Protein AF-A0A831X2L6-F1 (afdb_monomer)

Secondary structure (DSSP, 8-state):
-EEEEEEETTTEEEEEETT-BHHHHHHHTT------TT--SSSSS---EEEEEE-GGGBPPPPHHHHHHHHHHHHHTTEEETTT-BB-SSEEEEEPPPHHHHHHHHHHHHHS-HHHHHHHHHHHHHHHHS-HHHHHHHHHHTT--TTTTHHHHHHTS-HHHHHHHHHHHHHHTTS-----------------------------------

Solvent-accessible surface area (backbone atoms only — not comparable to full-atom values): 12989 Å² total; per-residue (Å²): 116,62,21,39,38,38,33,38,87,78,71,47,66,52,75,36,64,55,66,39,29,45,45,56,50,30,52,75,69,71,44,90,74,61,62,63,92,87,58,87,58,77,43,84,80,64,55,35,52,30,34,42,77,39,44,66,86,22,36,50,79,87,49,71,49,43,50,75,63,53,37,71,71,40,43,74,67,32,42,43,38,23,56,71,37,21,39,68,40,60,50,36,33,35,33,55,71,52,69,67,56,56,51,48,50,52,45,54,64,66,65,50,46,72,65,57,52,52,47,55,48,50,52,50,58,53,52,68,73,42,57,73,70,55,47,54,50,55,49,58,73,68,64,58,82,55,85,73,68,46,68,67,60,63,69,73,54,61,70,72,58,54,53,61,50,51,57,54,51,57,63,67,64,74,80,72,85,80,82,88,79,90,82,86,89,84,84,87,83,88,80,87,86,84,83,84,88,79,89,80,90,86,88,89,84,88,88,84,91,133

Structure (mmCIF, N/CA/C/O backbone):
data_AF-A0A831X2L6-F1
#
_entry.id   AF-A0A831X2L6-F1
#
loop_
_atom_site.group_PDB
_atom_site.id
_atom_site.type_symbol
_atom_site.label_atom_id
_atom_site.label_alt_id
_atom_site.label_comp_id
_atom_site.label_asym_id
_atom_site.label_entity_id
_atom_site.label_seq_id
_atom_site.pdbx_PDB_ins_code
_atom_site.Cartn_x
_atom_site.Cartn_y
_atom_site.Cartn_z
_atom_site.occupancy
_atom_site.B_iso_or_equiv
_atom_site.auth_seq_id
_atom_site.auth_comp_id
_atom_site.auth_asym_id
_atom_site.auth_atom_id
_atom_site.pdbx_PDB_model_num
ATOM 1 N N . MET A 1 1 ? 5.366 -6.906 -21.491 1.00 79.19 1 MET A N 1
ATOM 2 C CA . MET A 1 1 ? 4.126 -6.117 -21.365 1.00 79.19 1 MET A CA 1
ATOM 3 C C . MET A 1 1 ? 4.289 -5.281 -20.125 1.00 79.19 1 MET A C 1
ATOM 5 O O . MET A 1 1 ? 4.718 -5.833 -19.116 1.00 79.19 1 MET A O 1
ATOM 9 N N . ASP A 1 2 ? 4.024 -3.991 -20.239 1.00 92.69 2 ASP A N 1
ATOM 10 C CA . ASP A 1 2 ? 4.177 -3.051 -19.135 1.00 92.69 2 ASP A CA 1
ATOM 11 C C . ASP A 1 2 ? 2.861 -2.925 -18.363 1.00 92.69 2 ASP A C 1
ATOM 13 O O . ASP A 1 2 ? 1.796 -3.283 -18.872 1.00 92.69 2 ASP A O 1
ATOM 17 N N . VAL A 1 3 ? 2.960 -2.458 -17.124 1.00 95.50 3 VAL A N 1
ATOM 18 C CA . VAL A 1 3 ? 1.844 -2.213 -16.212 1.00 95.50 3 VAL A CA 1
ATOM 19 C C . VAL A 1 3 ? 1.760 -0.714 -15.973 1.00 95.50 3 VAL A C 1
ATOM 21 O O . VAL A 1 3 ? 2.761 -0.097 -15.607 1.00 95.50 3 VAL A O 1
ATOM 24 N N . ASN A 1 4 ? 0.586 -0.125 -16.169 1.00 97.06 4 ASN A N 1
ATOM 25 C CA . ASN A 1 4 ? 0.347 1.275 -15.846 1.00 97.06 4 ASN A CA 1
ATOM 26 C C . ASN A 1 4 ? 0.088 1.411 -14.347 1.00 97.06 4 ASN A C 1
ATOM 28 O O . ASN A 1 4 ? -0.751 0.711 -13.786 1.00 97.06 4 ASN A O 1
ATOM 32 N N . ILE A 1 5 ? 0.805 2.315 -13.689 1.00 97.62 5 ILE A N 1
ATOM 33 C CA . ILE A 1 5 ? 0.597 2.602 -12.272 1.00 97.62 5 ILE A CA 1
ATOM 34 C C . ILE A 1 5 ? 0.337 4.087 -12.055 1.00 97.62 5 ILE A C 1
ATOM 36 O O . ILE A 1 5 ? 1.007 4.933 -12.652 1.00 97.62 5 ILE A O 1
ATOM 40 N N . LYS A 1 6 ? -0.617 4.396 -11.175 1.00 97.81 6 LYS A N 1
ATOM 41 C CA . LYS A 1 6 ? -0.933 5.751 -10.714 1.00 97.81 6 LYS A CA 1
ATOM 42 C C . LYS A 1 6 ? -0.725 5.864 -9.204 1.00 97.81 6 LYS A C 1
ATOM 44 O O . LYS A 1 6 ? -1.117 4.970 -8.458 1.00 97.81 6 LYS A O 1
ATOM 49 N N . TRP A 1 7 ? -0.127 6.970 -8.763 1.00 97.19 7 TRP A N 1
ATOM 50 C CA . TRP A 1 7 ? 0.254 7.209 -7.372 1.00 97.19 7 TRP A CA 1
ATOM 51 C C . TRP A 1 7 ? -0.450 8.419 -6.762 1.00 97.19 7 TRP A C 1
ATOM 53 O O . TRP A 1 7 ? -0.204 9.559 -7.158 1.00 97.19 7 TRP A O 1
ATOM 63 N N . GLU A 1 8 ? -1.228 8.189 -5.712 1.00 95.19 8 GLU A N 1
ATOM 64 C CA . GLU A 1 8 ? -1.892 9.228 -4.921 1.00 95.19 8 GLU A CA 1
ATOM 65 C C . GLU A 1 8 ? -1.136 9.485 -3.600 1.00 95.19 8 GLU A C 1
ATOM 67 O O . GLU A 1 8 ? -0.571 8.547 -3.028 1.00 95.19 8 GLU A O 1
ATOM 72 N N . PRO A 1 9 ? -1.088 10.729 -3.084 1.00 92.00 9 PRO A N 1
ATOM 73 C CA . PRO A 1 9 ? -1.660 11.966 -3.638 1.00 92.00 9 PRO A CA 1
ATOM 74 C C . PRO A 1 9 ? -0.747 12.665 -4.664 1.00 92.00 9 PRO A C 1
ATOM 76 O O . PRO A 1 9 ? -1.028 13.774 -5.107 1.00 92.00 9 PRO A O 1
ATOM 79 N N . SER A 1 10 ? 0.393 12.061 -5.014 1.00 91.12 10 SER A N 1
ATOM 80 C CA . SER A 1 10 ? 1.413 12.709 -5.852 1.00 91.12 10 SER A CA 1
ATOM 81 C C . SER A 1 10 ? 0.967 12.997 -7.294 1.00 91.12 10 SER A C 1
ATOM 83 O O . SER A 1 10 ? 1.629 13.764 -7.992 1.00 91.12 10 SER A O 1
ATOM 85 N N . GLY A 1 11 ? -0.092 12.332 -7.768 1.00 93.94 11 GLY A N 1
ATOM 86 C CA . GLY A 1 11 ? -0.576 12.370 -9.148 1.00 93.94 11 GLY A CA 1
ATOM 87 C C . GLY A 1 11 ? 0.366 11.728 -10.175 1.00 93.94 11 GLY A C 1
ATOM 88 O O . GLY A 1 11 ? 0.051 11.706 -11.365 1.00 93.94 11 GLY A O 1
ATOM 89 N N . LYS A 1 12 ? 1.527 11.209 -9.754 1.00 95.94 12 LYS A N 1
ATOM 90 C CA . LYS A 1 12 ? 2.520 10.629 -10.661 1.00 95.94 12 LYS A CA 1
ATOM 91 C C . LYS A 1 12 ? 2.000 9.324 -11.247 1.00 95.94 12 LYS A C 1
ATOM 93 O O . LYS A 1 12 ? 1.404 8.510 -10.547 1.00 95.94 12 LYS A O 1
ATOM 98 N N . SER A 1 13 ? 2.253 9.110 -12.530 1.00 96.62 13 SER A N 1
ATOM 99 C CA . SER A 1 13 ? 1.878 7.880 -13.221 1.00 96.62 13 SER A CA 1
ATOM 100 C C . SER A 1 13 ? 2.894 7.516 -14.294 1.00 96.62 13 SER A C 1
ATOM 102 O O . SER A 1 13 ? 3.677 8.359 -14.735 1.00 96.62 13 SER A O 1
ATOM 104 N N . GLY A 1 14 ? 2.907 6.246 -14.684 1.00 96.12 14 GLY A N 1
ATOM 105 C CA . GLY A 1 14 ? 3.769 5.759 -15.751 1.00 96.12 14 GLY A CA 1
ATOM 106 C C . GLY A 1 14 ? 3.663 4.255 -15.956 1.00 96.12 14 GLY A C 1
ATOM 107 O O . GLY A 1 14 ? 3.100 3.539 -15.128 1.00 96.12 14 GLY A O 1
ATOM 108 N N . ALA A 1 15 ? 4.221 3.790 -17.070 1.00 96.56 15 ALA A N 1
ATOM 109 C CA . ALA A 1 15 ? 4.345 2.374 -17.378 1.00 96.56 15 ALA A CA 1
ATOM 110 C C . ALA A 1 15 ? 5.616 1.806 -16.730 1.00 96.56 15 ALA A C 1
ATOM 112 O O . ALA A 1 15 ? 6.695 2.393 -16.834 1.00 96.56 15 ALA A O 1
ATOM 113 N N . VAL A 1 16 ? 5.494 0.659 -16.069 1.00 96.31 16 VAL A N 1
ATOM 114 C CA . VAL A 1 16 ? 6.607 -0.060 -15.437 1.00 96.31 16 VAL A CA 1
ATOM 115 C C . VAL A 1 16 ? 6.611 -1.523 -15.860 1.00 96.31 16 VAL A C 1
ATOM 117 O O . VAL A 1 16 ? 5.582 -2.083 -16.231 1.00 96.31 16 VAL A O 1
ATOM 120 N N . ALA A 1 17 ? 7.776 -2.166 -15.797 1.00 95.31 17 ALA A N 1
ATOM 121 C CA . ALA A 1 17 ? 7.896 -3.566 -16.179 1.00 95.31 17 ALA A CA 1
ATOM 122 C C . ALA A 1 17 ? 7.008 -4.472 -15.306 1.00 95.31 17 ALA A C 1
ATOM 124 O O . ALA A 1 17 ? 6.919 -4.302 -14.085 1.00 95.31 17 ALA A O 1
ATOM 125 N N . ARG A 1 18 ? 6.401 -5.485 -15.931 1.00 95.50 18 ARG A N 1
ATOM 126 C CA . ARG A 1 18 ? 5.698 -6.560 -15.220 1.00 95.50 18 ARG A CA 1
ATOM 127 C C . ARG A 1 18 ? 6.624 -7.277 -14.231 1.00 95.50 18 ARG A C 1
ATOM 129 O O . ARG A 1 18 ? 7.835 -7.344 -14.419 1.00 95.50 18 ARG A O 1
ATOM 136 N N . ASP A 1 19 ? 6.025 -7.781 -13.158 1.00 95.31 19 ASP A N 1
ATOM 137 C CA . ASP A 1 19 ? 6.647 -8.409 -11.990 1.00 95.31 19 ASP A CA 1
ATOM 138 C C . ASP A 1 19 ? 7.599 -7.501 -11.191 1.00 95.31 19 ASP A C 1
ATOM 140 O O . ASP A 1 19 ? 8.222 -7.950 -10.218 1.00 95.31 19 ASP A O 1
ATOM 144 N N . CYS A 1 20 ? 7.667 -6.207 -11.526 1.00 95.00 20 CYS A N 1
ATOM 145 C CA . CYS A 1 20 ? 8.324 -5.206 -10.697 1.00 95.00 20 CYS A CA 1
ATOM 146 C C . CYS A 1 20 ? 7.589 -5.053 -9.358 1.00 95.00 20 CYS A C 1
ATOM 148 O O . CYS A 1 20 ? 6.363 -5.147 -9.278 1.00 95.00 20 CYS A O 1
ATOM 150 N N . ARG A 1 21 ? 8.352 -4.819 -8.287 1.00 97.25 21 ARG A N 1
ATOM 151 C CA . ARG A 1 21 ? 7.803 -4.516 -6.960 1.00 97.25 21 ARG A CA 1
ATOM 152 C C . ARG A 1 21 ? 7.248 -3.097 -6.940 1.00 97.25 21 ARG A C 1
ATOM 154 O O . ARG A 1 21 ? 7.870 -2.202 -7.513 1.00 97.25 21 ARG A O 1
ATOM 161 N N . LEU A 1 22 ? 6.167 -2.867 -6.197 1.00 97.19 22 LEU A N 1
ATOM 162 C CA . LEU A 1 22 ? 5.603 -1.524 -6.009 1.00 97.19 22 LEU A CA 1
ATOM 163 C C . LEU A 1 22 ? 6.655 -0.514 -5.523 1.00 97.19 22 LEU A C 1
ATOM 165 O O . LEU A 1 22 ? 6.697 0.608 -6.015 1.00 97.19 22 LEU A O 1
ATOM 169 N N . LEU A 1 23 ? 7.562 -0.922 -4.630 1.00 96.88 23 LEU A N 1
ATOM 170 C CA . LEU A 1 23 ? 8.651 -0.067 -4.143 1.00 96.88 23 LEU A CA 1
ATOM 171 C C . LEU A 1 23 ? 9.622 0.360 -5.261 1.00 96.88 23 LEU A C 1
ATOM 173 O O . LEU A 1 23 ? 10.077 1.505 -5.297 1.00 96.88 23 LEU A O 1
ATOM 177 N N . GLY A 1 24 ? 9.929 -0.555 -6.184 1.00 96.31 24 GLY A N 1
ATOM 178 C CA . GLY A 1 24 ? 10.773 -0.269 -7.345 1.00 96.31 24 GLY A CA 1
ATOM 179 C C . GLY A 1 24 ? 10.063 0.638 -8.349 1.00 96.31 24 GLY A C 1
ATOM 180 O O . GLY A 1 24 ? 10.654 1.605 -8.826 1.00 96.31 24 GLY A O 1
ATOM 181 N N . ALA A 1 25 ? 8.777 0.381 -8.601 1.00 96.81 25 ALA A N 1
ATOM 182 C CA . ALA A 1 25 ? 7.934 1.222 -9.446 1.00 96.81 25 ALA A CA 1
ATOM 183 C C . ALA A 1 25 ? 7.839 2.660 -8.905 1.00 96.81 25 ALA A C 1
ATOM 185 O O . ALA A 1 25 ? 8.061 3.610 -9.656 1.00 96.81 25 ALA A O 1
ATOM 186 N N . ALA A 1 26 ? 7.611 2.823 -7.598 1.00 96.38 26 ALA A N 1
ATOM 187 C CA . ALA A 1 26 ? 7.595 4.124 -6.931 1.00 96.38 26 ALA A CA 1
ATOM 188 C C . ALA A 1 26 ? 8.917 4.870 -7.138 1.00 96.38 26 ALA A C 1
ATOM 190 O O . ALA A 1 26 ? 8.929 5.996 -7.634 1.00 96.38 26 ALA A O 1
ATOM 191 N N . SER A 1 27 ? 10.036 4.197 -6.853 1.00 95.06 27 SER A N 1
ATOM 192 C CA . SER A 1 27 ? 11.379 4.770 -6.990 1.00 95.06 27 SER A CA 1
ATOM 193 C C . SER A 1 27 ? 11.667 5.219 -8.427 1.00 95.06 27 SER A C 1
ATOM 195 O O . SER A 1 27 ? 12.192 6.310 -8.635 1.00 95.06 27 SER A O 1
ATOM 197 N N . SER A 1 28 ? 11.269 4.423 -9.427 1.00 96.06 28 SER A N 1
ATOM 198 C CA . SER A 1 28 ? 11.466 4.753 -10.848 1.00 96.06 28 SER A CA 1
ATOM 199 C C . SER A 1 28 ? 10.678 5.982 -11.315 1.00 96.06 28 SER A C 1
ATOM 201 O O . SER A 1 28 ? 11.118 6.687 -12.219 1.00 96.06 28 SER A O 1
ATOM 203 N N . LEU A 1 29 ? 9.544 6.270 -10.669 1.00 95.94 29 LEU A N 1
ATOM 204 C CA . LEU A 1 29 ? 8.684 7.423 -10.953 1.00 95.94 29 LEU A CA 1
ATOM 205 C C . LEU A 1 29 ? 8.931 8.588 -9.974 1.00 95.94 29 LEU A C 1
ATOM 207 O O . LEU A 1 29 ? 8.229 9.601 -10.005 1.00 95.94 29 LEU A O 1
ATOM 211 N N . GLY A 1 30 ? 9.928 8.467 -9.092 1.00 95.19 30 GLY A N 1
ATOM 212 C CA . GLY A 1 30 ? 10.263 9.473 -8.084 1.00 95.19 30 GLY A CA 1
ATOM 213 C C . GLY A 1 30 ? 9.178 9.666 -7.020 1.00 95.19 30 GLY A C 1
ATOM 214 O O . GLY A 1 30 ? 8.999 10.782 -6.530 1.00 95.19 30 GLY A O 1
ATOM 215 N N . VAL A 1 31 ? 8.402 8.630 -6.715 1.00 95.75 31 VAL A N 1
ATOM 216 C CA . VAL A 1 31 ? 7.462 8.594 -5.588 1.00 95.75 31 VAL A CA 1
ATOM 217 C C . VAL A 1 31 ? 8.201 8.049 -4.373 1.00 95.75 31 VAL A C 1
ATOM 219 O O . VAL A 1 31 ? 8.799 6.975 -4.430 1.00 95.75 31 VAL A O 1
ATOM 222 N N . GLU A 1 32 ? 8.173 8.796 -3.275 1.00 92.94 32 GLU A N 1
ATOM 223 C CA . GLU A 1 32 ? 8.857 8.414 -2.045 1.00 92.94 32 GLU A CA 1
ATOM 224 C C . GLU A 1 32 ? 7.933 7.568 -1.164 1.00 92.94 32 GLU A C 1
ATOM 226 O O . GLU A 1 32 ? 6.819 7.974 -0.840 1.00 92.94 32 GLU A O 1
ATOM 231 N N . ILE A 1 33 ? 8.402 6.381 -0.783 1.00 93.25 33 ILE A N 1
ATOM 232 C CA . ILE A 1 33 ? 7.747 5.502 0.188 1.00 93.25 33 ILE A CA 1
ATOM 233 C C . ILE A 1 33 ? 8.692 5.379 1.373 1.00 93.25 33 ILE A C 1
ATOM 235 O O . ILE A 1 33 ? 9.885 5.137 1.193 1.00 93.25 33 ILE A O 1
ATOM 239 N N . HIS A 1 34 ? 8.168 5.521 2.586 1.00 91.00 34 HIS A N 1
ATOM 240 C CA . HIS A 1 34 ? 8.985 5.423 3.785 1.00 91.00 34 HIS A CA 1
ATOM 241 C C . HIS A 1 34 ? 9.455 3.983 4.037 1.00 91.00 34 HIS A C 1
ATOM 243 O O . HIS A 1 34 ? 8.668 3.041 4.010 1.00 91.00 34 HIS A O 1
ATOM 249 N N . TYR A 1 35 ? 10.745 3.799 4.312 1.00 91.31 35 TYR A N 1
ATOM 250 C CA . TYR A 1 35 ? 11.305 2.542 4.806 1.00 91.31 35 TYR A CA 1
ATOM 251 C C . TYR A 1 35 ? 12.610 2.803 5.567 1.00 91.31 35 TYR A C 1
ATOM 253 O O . TYR A 1 35 ? 13.212 3.873 5.473 1.00 91.31 35 TYR A O 1
ATOM 261 N N . LYS A 1 36 ? 13.072 1.813 6.338 1.00 90.75 36 LYS A N 1
ATOM 262 C CA . LYS A 1 36 ? 14.335 1.911 7.084 1.00 90.75 36 LYS A CA 1
ATOM 263 C C . LYS A 1 36 ? 15.529 1.888 6.121 1.00 90.75 36 LYS A C 1
ATOM 265 O O . LYS A 1 36 ? 15.600 0.997 5.282 1.00 90.75 36 LYS A O 1
ATOM 270 N N . ARG A 1 37 ? 16.497 2.801 6.297 1.00 88.25 37 ARG A N 1
ATOM 271 C CA . ARG A 1 37 ? 17.690 2.959 5.432 1.00 88.25 37 ARG A CA 1
ATOM 272 C C . ARG A 1 37 ? 18.391 1.637 5.086 1.00 88.25 37 ARG A C 1
ATOM 274 O O . ARG A 1 37 ? 18.678 1.406 3.919 1.00 88.25 37 ARG A O 1
ATOM 281 N N . ASP A 1 38 ? 18.588 0.765 6.071 1.00 92.06 38 ASP A N 1
ATOM 282 C CA . ASP A 1 38 ? 19.284 -0.522 5.910 1.00 92.06 38 ASP A CA 1
ATOM 283 C C . ASP A 1 38 ? 18.315 -1.713 5.793 1.00 92.06 38 ASP A C 1
ATOM 285 O O . ASP A 1 38 ? 18.615 -2.826 6.223 1.00 92.06 38 ASP A O 1
ATOM 289 N N . CYS A 1 39 ? 17.100 -1.490 5.280 1.00 93.88 39 CYS A N 1
ATOM 290 C CA . CYS A 1 39 ? 16.139 -2.568 5.078 1.00 93.88 39 CYS A CA 1
ATOM 291 C C . CYS A 1 39 ? 16.515 -3.415 3.848 1.00 93.88 39 CYS A C 1
ATOM 293 O O . CYS A 1 39 ? 16.609 -2.869 2.748 1.00 93.88 39 CYS A O 1
ATOM 295 N N . PRO A 1 40 ? 16.603 -4.753 3.975 1.00 93.88 40 PRO A N 1
ATOM 296 C CA . PRO A 1 40 ? 16.883 -5.649 2.848 1.00 93.88 40 PRO A CA 1
ATOM 297 C C . PRO A 1 40 ? 15.701 -5.829 1.875 1.00 93.88 40 PRO A C 1
ATOM 299 O O . PRO A 1 40 ? 15.795 -6.607 0.929 1.00 93.88 40 PRO A O 1
ATOM 302 N N . GLN A 1 41 ? 14.573 -5.134 2.086 1.00 94.50 41 GLN A N 1
ATOM 303 C CA . GLN A 1 41 ? 13.372 -5.206 1.237 1.00 94.50 41 GLN A CA 1
ATOM 304 C C . GLN A 1 41 ? 12.795 -6.630 1.099 1.00 94.50 41 GLN A C 1
ATOM 306 O O . GLN A 1 41 ? 12.244 -7.004 0.060 1.00 94.50 41 GLN A O 1
ATOM 311 N N . ASN A 1 42 ? 12.921 -7.432 2.154 1.00 95.31 42 ASN A N 1
ATOM 312 C CA . ASN A 1 42 ? 12.396 -8.797 2.255 1.00 95.31 42 ASN A CA 1
ATOM 313 C C . ASN A 1 42 ? 11.142 -8.890 3.149 1.00 95.31 42 ASN A C 1
ATOM 315 O O . ASN A 1 42 ? 10.709 -9.987 3.473 1.00 95.31 42 ASN A O 1
ATOM 319 N N . GLY A 1 43 ? 10.570 -7.747 3.540 1.00 93.81 43 GLY A N 1
ATOM 320 C CA . GLY A 1 43 ? 9.401 -7.691 4.413 1.00 93.81 43 GLY A CA 1
ATOM 321 C C . GLY A 1 43 ? 9.724 -7.634 5.907 1.00 93.81 43 GLY A C 1
ATOM 322 O O . GLY A 1 43 ? 8.795 -7.580 6.691 1.00 93.81 43 GLY A O 1
ATOM 323 N N . GLU A 1 44 ? 10.990 -7.574 6.335 1.00 93.19 44 GLU A N 1
ATOM 324 C CA . GLU A 1 44 ? 11.335 -7.578 7.769 1.00 93.19 44 GLU A CA 1
ATOM 325 C C . GLU A 1 44 ? 10.916 -6.322 8.543 1.00 93.19 44 GLU A C 1
ATOM 327 O O . GLU A 1 44 ? 10.526 -6.433 9.699 1.00 93.19 44 GLU A O 1
ATOM 332 N N . CYS A 1 45 ? 10.991 -5.124 7.946 1.00 92.25 45 CYS A N 1
ATOM 333 C CA . CYS A 1 45 ? 10.765 -3.885 8.706 1.00 92.25 45 CYS A CA 1
ATOM 334 C C . CYS A 1 45 ? 9.298 -3.441 8.805 1.00 92.25 45 CYS A C 1
ATOM 336 O O . CYS A 1 45 ? 8.992 -2.622 9.662 1.00 92.25 45 CYS A O 1
ATOM 338 N N . GLY A 1 46 ? 8.418 -3.897 7.905 1.00 91.44 46 GLY A N 1
ATOM 339 C CA . GLY A 1 46 ? 6.995 -3.522 7.900 1.00 91.44 46 GLY A CA 1
ATOM 340 C C . GLY A 1 46 ? 6.668 -2.045 7.611 1.00 91.44 46 GLY A C 1
ATOM 341 O O . GLY A 1 46 ? 5.501 -1.673 7.663 1.00 91.44 46 GLY A O 1
ATOM 342 N N . LEU A 1 47 ? 7.656 -1.195 7.297 1.00 92.62 47 LEU A N 1
ATOM 343 C CA . LEU A 1 47 ? 7.461 0.263 7.183 1.00 92.62 47 LEU A CA 1
ATOM 344 C C . LEU A 1 47 ? 6.982 0.743 5.808 1.00 92.62 47 LEU A C 1
ATOM 346 O O . LEU A 1 47 ? 6.359 1.796 5.717 1.00 92.62 47 LEU A O 1
ATOM 350 N N . CYS A 1 48 ? 7.254 -0.010 4.739 1.00 94.88 48 CYS A N 1
ATOM 351 C CA . CYS A 1 48 ? 6.937 0.391 3.362 1.00 94.88 48 CYS A CA 1
ATOM 352 C C . CYS A 1 48 ? 5.466 0.146 2.994 1.00 94.88 48 CYS A C 1
ATOM 354 O O . CYS A 1 48 ? 5.167 -0.487 1.980 1.00 94.88 48 CYS A O 1
ATOM 356 N N . GLN A 1 49 ? 4.554 0.576 3.857 1.00 95.00 49 GLN A N 1
ATOM 357 C CA . GLN A 1 49 ? 3.125 0.338 3.711 1.00 95.00 49 GLN A CA 1
ATOM 358 C C . GLN A 1 49 ? 2.532 1.244 2.633 1.00 95.00 49 GLN A C 1
ATOM 360 O O . GLN A 1 49 ? 2.841 2.432 2.559 1.00 95.00 49 GLN A O 1
ATOM 365 N N . VAL A 1 50 ? 1.669 0.674 1.801 1.00 96.00 50 VAL A N 1
ATOM 366 C CA . VAL A 1 50 ? 0.901 1.383 0.775 1.00 96.00 50 VAL A CA 1
ATOM 367 C C . VAL A 1 50 ? -0.523 0.850 0.745 1.00 96.00 50 VAL A C 1
ATOM 369 O O . VAL A 1 50 ? -0.747 -0.310 1.081 1.00 96.00 50 VAL A O 1
ATOM 372 N N . MET A 1 51 ? -1.473 1.679 0.326 1.00 96.25 51 MET A N 1
ATOM 373 C CA . MET A 1 51 ? -2.869 1.285 0.159 1.00 96.25 51 MET A CA 1
ATOM 374 C C . MET A 1 51 ? -3.178 1.144 -1.325 1.00 96.25 51 MET A C 1
ATOM 376 O O . MET A 1 51 ? -2.990 2.082 -2.096 1.00 96.25 51 MET A O 1
ATOM 380 N N . VAL A 1 52 ? -3.650 -0.022 -1.738 1.00 96.69 52 VAL A N 1
ATOM 381 C CA . VAL A 1 52 ? -4.098 -0.250 -3.110 1.00 96.69 52 VAL A CA 1
ATOM 382 C C . VAL A 1 52 ? -5.541 0.218 -3.214 1.00 96.69 52 VAL A C 1
ATOM 384 O O . VAL A 1 52 ? -6.407 -0.306 -2.522 1.00 96.69 52 VAL A O 1
ATOM 387 N N . LEU A 1 53 ? -5.787 1.220 -4.056 1.00 95.75 53 LEU A N 1
ATOM 388 C CA . LEU A 1 53 ? -7.126 1.765 -4.273 1.00 95.75 53 LEU A CA 1
ATOM 389 C C . LEU A 1 53 ? -7.873 0.969 -5.348 1.00 95.75 53 LEU A C 1
ATOM 391 O O . LEU A 1 53 ? -9.053 0.679 -5.193 1.00 95.75 53 LEU A O 1
ATOM 395 N N . GLU A 1 54 ? -7.177 0.597 -6.426 1.00 96.00 54 GLU A N 1
ATOM 396 C CA . GLU A 1 54 ? -7.744 -0.116 -7.577 1.00 96.00 54 GLU A CA 1
ATOM 397 C C . GLU A 1 54 ? -6.704 -1.073 -8.180 1.00 96.00 54 GLU A C 1
ATOM 399 O O . GLU A 1 54 ? -5.499 -0.821 -8.093 1.00 96.00 54 GLU A O 1
ATOM 404 N N . GLY A 1 55 ? -7.161 -2.161 -8.810 1.00 94.50 55 GLY A N 1
ATOM 405 C CA . GLY A 1 55 ? -6.288 -3.135 -9.485 1.00 94.50 55 GLY A CA 1
ATOM 406 C C . GLY A 1 55 ? -5.521 -4.070 -8.541 1.00 94.50 55 GLY A C 1
ATOM 407 O O . GLY A 1 55 ? -4.438 -4.548 -8.878 1.00 94.50 55 GLY A O 1
ATOM 408 N N . GLY A 1 56 ? -6.044 -4.327 -7.337 1.00 91.81 56 GLY A N 1
ATOM 409 C CA . GLY A 1 56 ? -5.398 -5.202 -6.347 1.00 91.81 56 GLY A CA 1
ATOM 410 C C . GLY A 1 56 ? -5.302 -6.674 -6.762 1.00 91.81 56 GLY A C 1
ATOM 411 O O . GLY A 1 56 ? -4.357 -7.358 -6.375 1.00 91.81 56 GLY A O 1
ATOM 412 N N . ASP A 1 57 ? -6.223 -7.141 -7.601 1.00 93.50 57 ASP A N 1
ATOM 413 C CA . ASP A 1 57 ? -6.191 -8.434 -8.296 1.00 93.50 57 ASP A CA 1
ATOM 414 C C . ASP A 1 57 ? -5.036 -8.531 -9.306 1.00 93.50 57 ASP A C 1
ATOM 416 O O . ASP A 1 57 ? -4.536 -9.616 -9.600 1.00 93.50 57 ASP A O 1
ATOM 420 N N . GLY A 1 58 ? -4.554 -7.381 -9.778 1.00 93.44 58 GLY A N 1
ATOM 421 C CA . GLY A 1 58 ? -3.358 -7.237 -10.595 1.00 93.44 58 GLY A CA 1
ATOM 422 C C . GLY A 1 58 ? -2.047 -7.297 -9.809 1.00 93.44 58 GLY A C 1
ATOM 423 O O . GLY A 1 58 ? -1.003 -6.971 -10.376 1.00 93.44 58 GLY A O 1
ATOM 424 N N . LEU A 1 59 ? -2.057 -7.680 -8.530 1.00 96.50 59 LEU A N 1
ATOM 425 C CA . LEU A 1 59 ? -0.854 -7.831 -7.715 1.00 96.50 59 LEU A CA 1
ATOM 426 C C . LEU A 1 59 ? -0.566 -9.292 -7.375 1.00 96.50 59 LEU A C 1
ATOM 428 O O . LEU A 1 59 ? -1.449 -10.144 -7.353 1.00 96.50 59 LEU A O 1
ATOM 432 N N . SER A 1 60 ? 0.689 -9.571 -7.030 1.00 96.88 60 SER A N 1
ATOM 433 C CA . SER A 1 60 ? 1.060 -10.875 -6.489 1.00 96.88 60 SER A CA 1
ATOM 434 C C . SER A 1 60 ? 0.270 -11.209 -5.215 1.00 96.88 60 SER A C 1
ATOM 436 O O . SER A 1 60 ? -0.062 -10.294 -4.440 1.00 96.88 60 SER A O 1
ATOM 438 N N . PRO A 1 61 ? 0.066 -12.512 -4.934 1.00 96.81 61 PRO A N 1
ATOM 439 C CA . PRO A 1 61 ? -0.557 -12.968 -3.698 1.00 96.81 61 PRO A CA 1
ATOM 440 C C . PRO A 1 61 ? 0.094 -12.358 -2.455 1.00 96.81 61 PRO A C 1
ATOM 442 O O . PRO A 1 61 ? 1.289 -12.047 -2.451 1.00 96.81 61 PRO A O 1
ATOM 445 N N . ILE A 1 62 ? -0.704 -12.205 -1.399 1.00 96.81 62 ILE A N 1
ATOM 446 C CA . ILE A 1 62 ? -0.244 -11.683 -0.111 1.00 96.81 62 ILE A CA 1
ATOM 447 C C . ILE A 1 62 ? 0.809 -12.632 0.473 1.00 96.81 62 ILE A C 1
ATOM 449 O O . ILE A 1 62 ? 0.572 -13.841 0.599 1.00 96.81 62 ILE A O 1
ATOM 453 N N . THR A 1 63 ? 1.968 -12.093 0.845 1.00 96.50 63 THR A N 1
ATOM 454 C CA . THR A 1 63 ? 3.061 -12.883 1.424 1.00 96.50 63 THR A CA 1
ATOM 455 C C . THR A 1 63 ? 2.887 -13.094 2.927 1.00 96.50 63 THR A C 1
ATOM 457 O O . THR A 1 63 ? 2.080 -12.444 3.589 1.00 96.50 63 THR A O 1
ATOM 460 N N . GLU A 1 64 ? 3.660 -14.021 3.492 1.00 95.88 64 GLU A N 1
ATOM 461 C CA . GLU A 1 64 ? 3.628 -14.280 4.934 1.00 95.88 64 GLU A CA 1
ATOM 462 C C . GLU A 1 64 ? 4.104 -13.073 5.750 1.00 95.88 64 GLU A C 1
ATOM 464 O O . GLU A 1 64 ? 3.486 -12.716 6.746 1.00 95.88 64 GLU A O 1
ATOM 469 N N . SER A 1 65 ? 5.139 -12.375 5.281 1.00 94.81 65 SER A N 1
ATOM 470 C CA . SER A 1 65 ? 5.617 -11.145 5.920 1.00 94.81 65 SER A CA 1
ATOM 471 C C . SER A 1 65 ? 4.571 -10.029 5.898 1.00 94.81 65 SER A C 1
ATOM 473 O O . SER A 1 65 ? 4.506 -9.230 6.826 1.00 94.81 65 SER A O 1
ATOM 475 N N . GLU A 1 66 ? 3.736 -9.967 4.855 1.00 96.38 66 GLU A N 1
ATOM 476 C CA . GLU A 1 66 ? 2.618 -9.020 4.808 1.00 96.38 66 GLU A CA 1
ATOM 477 C C . GLU A 1 66 ? 1.560 -9.352 5.864 1.00 96.38 66 GLU A C 1
ATOM 479 O O . GLU A 1 66 ? 1.142 -8.455 6.592 1.00 96.38 66 GLU A O 1
ATOM 484 N N . ARG A 1 67 ? 1.188 -10.631 6.013 1.00 95.38 67 ARG A N 1
ATOM 485 C CA . ARG A 1 67 ? 0.268 -11.079 7.076 1.00 95.38 67 ARG A CA 1
ATOM 486 C C . ARG A 1 67 ? 0.794 -10.773 8.472 1.00 95.38 67 ARG A C 1
ATOM 488 O O . ARG A 1 67 ? 0.035 -10.291 9.307 1.00 95.38 67 ARG A O 1
ATOM 495 N N . GLN A 1 68 ? 2.083 -11.007 8.706 1.00 93.38 68 GLN A N 1
ATOM 496 C CA . GLN A 1 68 ? 2.713 -10.777 10.007 1.00 93.38 68 GLN A CA 1
ATOM 497 C C . GLN A 1 68 ? 2.706 -9.303 10.429 1.00 93.38 68 GLN A C 1
ATOM 499 O O . GLN A 1 68 ? 2.541 -9.023 11.613 1.00 93.38 68 GLN A O 1
ATOM 504 N N . HIS A 1 69 ? 2.863 -8.370 9.483 1.00 92.62 69 HIS A N 1
ATOM 505 C CA . HIS A 1 69 ? 2.9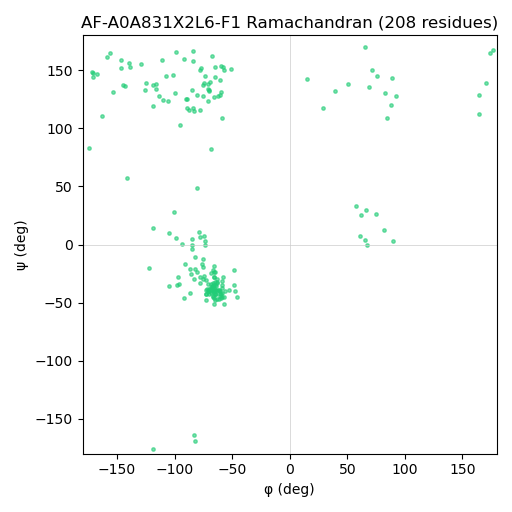72 -6.939 9.800 1.00 92.62 69 HIS A CA 1
ATOM 506 C C . HIS A 1 69 ? 1.667 -6.159 9.698 1.00 92.62 69 HIS A C 1
ATOM 508 O O . HIS A 1 69 ? 1.492 -5.205 10.449 1.00 92.62 69 HIS A O 1
ATOM 514 N N . LEU A 1 70 ? 0.781 -6.515 8.765 1.00 89.69 70 LEU A N 1
ATOM 515 C CA . LEU A 1 70 ? -0.440 -5.747 8.494 1.00 89.69 70 LEU A CA 1
ATOM 516 C C . LEU A 1 70 ? -1.669 -6.334 9.210 1.00 89.69 70 LEU A C 1
ATOM 518 O O . LEU A 1 70 ? -2.602 -5.616 9.566 1.00 89.69 70 LEU A O 1
ATOM 522 N N . GLY A 1 71 ? -1.678 -7.645 9.464 1.00 89.69 71 GLY A N 1
ATOM 523 C CA . GLY A 1 71 ? -2.856 -8.343 9.975 1.00 89.69 71 GLY A CA 1
ATOM 524 C C . GLY A 1 71 ? -4.034 -8.348 8.989 1.00 89.69 71 GLY A C 1
ATOM 525 O O . GLY A 1 71 ? -4.043 -7.666 7.963 1.00 89.69 71 GLY A O 1
ATOM 526 N N . GLU A 1 72 ? -5.063 -9.136 9.299 1.00 88.88 72 GLU A N 1
ATOM 527 C CA . GLU A 1 72 ? -6.170 -9.400 8.364 1.00 88.88 72 GLU A CA 1
ATOM 528 C C . GLU A 1 72 ? -7.004 -8.151 8.036 1.00 88.88 72 GLU A C 1
ATOM 530 O O . GLU A 1 72 ? -7.374 -7.939 6.884 1.00 88.88 72 GLU A O 1
ATOM 535 N N . ALA A 1 73 ? -7.263 -7.282 9.019 1.00 84.00 73 ALA A N 1
ATOM 536 C CA . ALA A 1 73 ? -8.091 -6.092 8.817 1.00 84.00 73 ALA A CA 1
ATOM 537 C C . ALA A 1 73 ? -7.454 -5.087 7.841 1.00 84.00 73 ALA A C 1
ATOM 539 O O . ALA A 1 73 ? -8.135 -4.553 6.968 1.00 84.00 73 ALA A O 1
ATOM 540 N N . GLN A 1 74 ? -6.143 -4.848 7.951 1.00 88.81 74 GLN A N 1
ATOM 541 C CA . GLN A 1 74 ? -5.455 -3.929 7.043 1.00 88.81 74 GLN A CA 1
ATOM 542 C C . GLN A 1 74 ? -5.306 -4.533 5.644 1.00 88.81 74 GLN A C 1
ATOM 544 O O . GLN A 1 74 ? -5.490 -3.825 4.655 1.00 88.81 74 GLN A O 1
ATOM 549 N N . LEU A 1 75 ? -5.020 -5.836 5.547 1.00 92.62 75 LEU A N 1
ATOM 550 C CA . LEU A 1 75 ? -4.977 -6.539 4.263 1.00 92.62 75 LEU A CA 1
ATOM 551 C C . LEU A 1 75 ? -6.331 -6.481 3.543 1.00 92.62 75 LEU A C 1
ATOM 553 O O . LEU A 1 75 ? -6.372 -6.201 2.346 1.00 92.62 75 LEU A O 1
ATOM 557 N N . ALA A 1 76 ? -7.433 -6.680 4.273 1.00 90.88 76 ALA A N 1
ATOM 558 C CA . ALA A 1 76 ? -8.789 -6.545 3.744 1.00 90.88 76 ALA A CA 1
ATOM 559 C C . ALA A 1 76 ? -9.100 -5.110 3.286 1.00 90.88 76 ALA A C 1
ATOM 561 O O . ALA A 1 76 ? -9.805 -4.920 2.299 1.00 90.88 76 ALA A O 1
ATOM 562 N N . ALA A 1 77 ? -8.519 -4.106 3.947 1.00 88.62 77 ALA A N 1
ATOM 563 C CA . ALA A 1 77 ? -8.590 -2.702 3.541 1.00 88.62 77 ALA A CA 1
ATOM 564 C C . ALA A 1 77 ? -7.648 -2.340 2.368 1.00 88.62 77 ALA A C 1
ATOM 566 O O . ALA A 1 77 ? -7.505 -1.165 2.034 1.00 88.62 77 ALA A O 1
ATOM 567 N N . GLY A 1 78 ? -6.977 -3.319 1.751 1.00 93.12 78 GLY A N 1
ATOM 568 C CA . GLY A 1 78 ? -6.094 -3.101 0.602 1.00 93.12 78 GLY A CA 1
ATOM 569 C C . GLY A 1 78 ? -4.683 -2.627 0.960 1.00 93.12 78 GLY A C 1
ATOM 570 O O . GLY A 1 78 ? -3.935 -2.216 0.070 1.00 93.12 78 GLY A O 1
ATOM 571 N N . MET A 1 79 ? -4.281 -2.685 2.233 1.00 95.50 79 MET A N 1
ATOM 572 C CA . MET A 1 79 ? -2.908 -2.373 2.633 1.00 95.50 79 MET A CA 1
ATOM 573 C C . MET A 1 79 ? -1.945 -3.466 2.175 1.00 95.50 79 MET A C 1
ATOM 575 O O . MET A 1 79 ? -2.227 -4.657 2.292 1.00 95.50 79 MET A O 1
ATOM 579 N N . ARG A 1 80 ? -0.776 -3.063 1.678 1.00 97.06 80 ARG A N 1
ATOM 580 C CA . ARG A 1 80 ? 0.288 -3.948 1.189 1.00 97.06 80 ARG A CA 1
ATOM 581 C C . ARG A 1 80 ? 1.658 -3.435 1.610 1.00 97.06 80 ARG A C 1
ATOM 583 O O . ARG A 1 80 ? 1.851 -2.235 1.810 1.00 97.06 80 ARG A O 1
ATOM 590 N N . LEU A 1 81 ? 2.644 -4.329 1.678 1.00 97.06 81 LEU A N 1
ATOM 591 C CA . LEU A 1 81 ? 4.044 -3.919 1.781 1.00 97.06 81 LEU A CA 1
ATOM 592 C C . LEU A 1 81 ? 4.598 -3.723 0.371 1.00 97.06 81 LEU A C 1
ATOM 594 O O . LEU A 1 81 ? 4.754 -4.681 -0.388 1.00 97.06 81 LEU A O 1
ATOM 598 N N . ALA A 1 82 ? 4.975 -2.493 0.026 1.00 97.44 82 ALA A N 1
ATOM 599 C CA . ALA A 1 82 ? 5.450 -2.146 -1.311 1.00 97.44 82 ALA A CA 1
ATOM 600 C C . ALA A 1 82 ? 6.675 -2.968 -1.763 1.00 97.44 82 ALA A C 1
ATOM 602 O O . ALA A 1 82 ? 6.876 -3.183 -2.958 1.00 97.44 82 ALA A O 1
ATOM 603 N N . CYS A 1 83 ? 7.505 -3.447 -0.827 1.00 97.25 83 CYS A N 1
ATOM 604 C CA . CYS A 1 83 ? 8.646 -4.310 -1.145 1.00 97.25 83 CYS A CA 1
ATOM 605 C C . CYS A 1 83 ? 8.270 -5.768 -1.468 1.00 97.25 83 CYS A C 1
ATOM 607 O O . CYS A 1 83 ? 9.098 -6.483 -2.030 1.00 97.25 83 CYS A O 1
ATOM 609 N N . GLN A 1 84 ? 7.062 -6.218 -1.115 1.00 97.75 84 GLN A N 1
ATOM 610 C CA . GLN A 1 84 ? 6.589 -7.593 -1.320 1.00 97.75 84 GLN A CA 1
ATOM 611 C C . GLN A 1 84 ? 5.588 -7.699 -2.474 1.00 97.75 84 GLN A C 1
ATOM 613 O O . GLN A 1 84 ? 5.634 -8.669 -3.230 1.00 97.75 84 GLN A O 1
ATOM 618 N N . ALA A 1 85 ? 4.738 -6.689 -2.655 1.00 97.38 85 ALA A N 1
ATOM 619 C CA . ALA A 1 85 ? 3.743 -6.654 -3.719 1.00 97.38 85 ALA A CA 1
ATOM 620 C C . ALA A 1 85 ? 4.384 -6.443 -5.101 1.00 97.38 85 ALA A C 1
ATOM 622 O O . ALA A 1 85 ? 5.085 -5.451 -5.331 1.00 97.38 85 ALA A O 1
ATOM 623 N N . ARG A 1 86 ? 4.126 -7.367 -6.033 1.00 97.38 86 ARG A N 1
ATOM 624 C CA . ARG A 1 86 ? 4.572 -7.296 -7.434 1.00 97.38 86 ARG A CA 1
ATOM 625 C C . ARG A 1 86 ? 3.417 -6.995 -8.375 1.00 97.38 86 ARG A C 1
ATOM 627 O O . ARG A 1 86 ? 2.323 -7.503 -8.170 1.00 97.38 86 ARG A O 1
ATOM 634 N N . LEU A 1 87 ? 3.692 -6.230 -9.425 1.00 96.69 87 LEU A N 1
ATOM 635 C CA . LEU A 1 87 ? 2.733 -5.833 -10.456 1.00 96.69 87 LEU A CA 1
ATOM 636 C C . LEU A 1 87 ? 2.569 -6.927 -11.519 1.00 96.69 87 LEU A C 1
ATOM 638 O O . LEU A 1 87 ? 3.507 -7.226 -12.251 1.00 96.69 87 LEU A O 1
ATOM 642 N N . GLN A 1 88 ? 1.381 -7.516 -11.625 1.00 95.38 88 GLN A N 1
ATOM 643 C CA . GLN A 1 88 ? 1.064 -8.623 -12.541 1.00 95.38 88 GLN A CA 1
ATOM 644 C C . GLN A 1 88 ? -0.097 -8.316 -13.502 1.00 95.38 88 GLN A C 1
ATOM 646 O O . GLN A 1 88 ? -0.211 -8.975 -14.539 1.00 95.38 88 GLN A O 1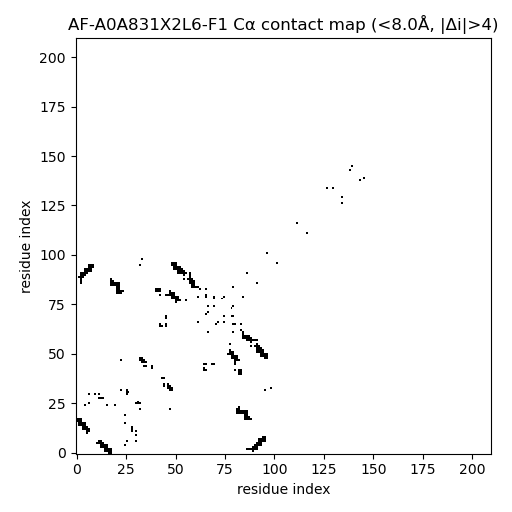
ATOM 651 N N . GLY A 1 89 ? -0.939 -7.336 -13.169 1.00 91.19 89 GLY A N 1
ATOM 652 C CA . GLY A 1 89 ? -2.067 -6.866 -13.971 1.00 91.19 89 GLY A CA 1
ATOM 653 C C . GLY A 1 89 ? -1.676 -5.850 -15.043 1.00 91.19 89 GLY A C 1
ATOM 654 O O . GLY A 1 89 ? -0.507 -5.724 -15.396 1.00 91.19 89 GLY A O 1
ATOM 655 N N . ALA A 1 90 ? -2.672 -5.139 -15.573 1.00 91.12 90 ALA A N 1
ATOM 656 C CA . ALA A 1 90 ? -2.474 -4.101 -16.588 1.00 91.12 90 ALA A CA 1
ATOM 657 C C . ALA A 1 90 ? -2.448 -2.683 -15.996 1.00 91.12 90 ALA A C 1
ATOM 659 O O . ALA A 1 90 ? -1.684 -1.844 -16.471 1.00 91.12 90 ALA A O 1
ATOM 660 N N . GLU A 1 91 ? -3.246 -2.428 -14.957 1.00 95.69 91 GLU A N 1
ATOM 661 C CA . GLU A 1 91 ? -3.400 -1.110 -14.342 1.00 95.69 91 GLU A CA 1
ATOM 662 C C . GLU A 1 91 ? -3.603 -1.233 -12.830 1.00 95.69 91 GLU A C 1
ATOM 664 O O . GLU A 1 91 ? -4.325 -2.124 -12.380 1.00 95.69 91 GLU A O 1
ATOM 669 N N . VAL A 1 92 ? -2.943 -0.368 -12.052 1.00 96.94 92 VAL A N 1
ATOM 670 C CA . VAL A 1 92 ? -3.055 -0.324 -10.586 1.00 96.94 92 VAL A CA 1
ATOM 671 C C . VAL A 1 92 ? -2.999 1.124 -10.094 1.00 96.94 92 VAL A C 1
ATOM 673 O O . VAL A 1 92 ? -2.118 1.890 -10.494 1.00 96.94 92 VAL A O 1
ATOM 676 N N . THR A 1 93 ? -3.878 1.479 -9.158 1.00 97.44 93 THR A N 1
ATOM 677 C CA . THR A 1 93 ? -3.850 2.774 -8.462 1.00 97.44 93 THR A CA 1
ATOM 678 C C . THR A 1 93 ? -3.443 2.560 -7.007 1.00 97.44 93 THR A C 1
ATOM 680 O O . THR A 1 93 ? -4.077 1.795 -6.279 1.00 97.44 93 THR A O 1
ATOM 683 N N . VAL A 1 94 ? -2.388 3.244 -6.562 1.00 97.19 94 VAL A N 1
ATOM 684 C CA . VAL A 1 94 ? -1.806 3.082 -5.223 1.00 97.19 94 VAL A CA 1
ATOM 685 C C . VAL A 1 94 ? -1.734 4.424 -4.508 1.00 97.19 94 VAL A C 1
ATOM 687 O O . VAL A 1 94 ? -1.243 5.410 -5.051 1.00 97.19 94 VAL A O 1
ATOM 690 N N . ARG A 1 95 ? -2.176 4.460 -3.253 1.00 95.56 95 ARG A N 1
ATOM 691 C CA . ARG A 1 95 ? -2.003 5.589 -2.343 1.00 95.56 95 ARG A CA 1
ATOM 692 C C . ARG A 1 95 ? -0.833 5.333 -1.402 1.00 95.56 95 ARG A C 1
ATOM 694 O O . ARG A 1 95 ? -0.765 4.293 -0.745 1.00 95.56 95 ARG A O 1
ATOM 701 N N . VAL A 1 96 ? 0.062 6.309 -1.301 1.00 93.94 96 VAL A N 1
ATOM 702 C CA . VAL A 1 96 ? 1.109 6.332 -0.275 1.00 93.94 96 VAL A CA 1
ATOM 703 C C . VAL A 1 96 ? 0.550 7.057 0.955 1.00 93.94 96 VAL A C 1
ATOM 705 O O . VAL A 1 96 ? 0.198 8.234 0.837 1.00 93.94 96 VAL A O 1
ATOM 708 N N . PRO A 1 97 ? 0.429 6.389 2.119 1.00 85.56 97 PRO A N 1
ATOM 709 C CA . PRO A 1 97 ? 0.018 7.040 3.355 1.00 85.56 97 PRO A CA 1
ATOM 710 C C . PRO A 1 97 ? 1.008 8.146 3.702 1.00 85.56 97 PRO A C 1
ATOM 712 O O . PRO A 1 97 ? 2.223 7.930 3.695 1.00 85.56 97 PRO A O 1
ATOM 715 N N . VAL A 1 98 ? 0.505 9.336 4.019 1.00 75.00 98 VAL A N 1
ATOM 716 C CA . VAL A 1 98 ? 1.380 10.396 4.518 1.00 75.00 98 VAL A CA 1
ATOM 717 C C . VAL A 1 98 ? 1.811 9.989 5.925 1.00 75.00 98 VAL A C 1
ATOM 719 O O . VAL A 1 98 ? 0.972 9.583 6.727 1.00 75.00 98 VAL A O 1
ATOM 722 N N . LEU A 1 99 ? 3.104 10.102 6.252 1.00 64.69 99 LEU A N 1
ATOM 723 C CA . LEU A 1 99 ? 3.632 9.740 7.580 1.00 64.69 99 LEU A CA 1
ATOM 724 C C . LEU A 1 99 ? 2.808 10.350 8.725 1.00 64.69 99 LEU A C 1
ATOM 726 O O . LEU A 1 99 ? 2.563 9.693 9.729 1.00 64.69 99 LEU A O 1
ATOM 730 N N . GLN A 1 100 ? 2.287 11.561 8.523 1.00 53.53 100 GLN A N 1
ATOM 731 C CA . GLN A 1 100 ? 1.434 12.244 9.491 1.00 53.53 100 GLN A CA 1
ATOM 732 C C . GLN A 1 100 ? 0.091 11.537 9.730 1.00 53.53 100 GLN A C 1
ATOM 734 O O . GLN A 1 100 ? -0.393 11.540 10.853 1.00 53.53 100 GLN A O 1
ATOM 739 N N . GLU A 1 101 ? -0.510 10.919 8.712 1.00 60.41 101 GLU A N 1
ATOM 740 C CA . GLU A 1 101 ? -1.778 10.187 8.838 1.00 60.41 101 GLU A CA 1
ATOM 741 C C . GLU A 1 101 ? -1.568 8.867 9.589 1.00 60.41 101 GLU A C 1
ATOM 743 O O . GLU A 1 101 ? -2.342 8.541 10.485 1.00 60.41 101 GLU A O 1
ATOM 748 N N . ALA A 1 102 ? -0.487 8.146 9.280 1.00 59.97 102 ALA A N 1
ATOM 749 C CA . ALA A 1 102 ? -0.127 6.909 9.972 1.00 59.97 102 ALA A CA 1
ATOM 750 C C . ALA A 1 102 ? 0.232 7.165 11.447 1.00 59.97 102 ALA A C 1
ATOM 752 O O . ALA A 1 102 ? -0.229 6.450 12.334 1.00 59.97 102 ALA A O 1
ATOM 753 N N . GLU A 1 103 ? 0.998 8.224 11.729 1.00 56.84 103 GLU A N 1
ATOM 754 C CA . GLU A 1 103 ? 1.322 8.648 13.094 1.00 56.84 103 GLU A CA 1
ATOM 755 C C . GLU A 1 103 ? 0.091 9.141 13.859 1.00 56.84 103 GLU A C 1
ATOM 757 O O . GLU A 1 103 ? -0.051 8.835 15.040 1.00 56.84 103 GLU A O 1
ATOM 762 N N . GLN A 1 104 ? -0.811 9.891 13.218 1.00 56.12 104 GLN A N 1
ATOM 763 C CA . GLN A 1 104 ? -2.064 10.324 13.840 1.00 56.12 104 GLN A CA 1
ATOM 764 C C . GLN A 1 104 ? -2.994 9.150 14.119 1.00 56.12 104 GLN A C 1
ATOM 766 O O . GLN A 1 104 ? -3.630 9.135 15.167 1.00 56.12 104 GLN A O 1
ATOM 771 N N . GLN A 1 105 ? -3.074 8.170 13.221 1.00 63.12 105 GLN A N 1
ATOM 772 C CA . GLN A 1 105 ? -3.869 6.968 13.441 1.00 63.12 105 GLN A CA 1
ATOM 773 C C . GLN A 1 105 ? -3.299 6.150 14.605 1.00 63.12 105 GLN A C 1
ATOM 775 O O . GLN A 1 105 ? -4.028 5.841 15.543 1.00 63.12 105 GLN A O 1
ATOM 780 N N . ALA A 1 106 ? -1.984 5.917 14.618 1.00 60.84 106 ALA A N 1
ATOM 781 C CA . ALA A 1 106 ? -1.313 5.231 15.718 1.00 60.84 106 ALA A CA 1
ATOM 782 C C . ALA A 1 106 ? -1.447 5.988 17.051 1.00 60.84 106 ALA A C 1
ATOM 784 O O . ALA A 1 106 ? -1.658 5.369 18.090 1.00 60.84 106 ALA A O 1
ATOM 785 N N . ARG A 1 107 ? -1.370 7.327 17.041 1.00 58.16 107 ARG A N 1
ATOM 786 C CA . ARG A 1 107 ? -1.620 8.159 18.230 1.00 58.16 107 ARG A CA 1
ATOM 787 C C . ARG A 1 107 ? -3.064 8.068 18.693 1.00 58.16 107 ARG A C 1
ATOM 789 O O . ARG A 1 107 ? -3.262 7.856 19.873 1.00 58.16 107 ARG A O 1
ATOM 796 N N . LYS A 1 108 ? -4.053 8.156 17.802 1.00 59.34 108 LYS A N 1
ATOM 797 C CA . LYS A 1 108 ? -5.475 8.003 18.157 1.00 59.34 108 LYS A CA 1
ATOM 798 C C . LYS A 1 108 ? -5.768 6.626 18.752 1.00 59.34 108 LYS A C 1
ATOM 800 O O . LYS A 1 108 ? -6.512 6.525 19.719 1.00 59.34 108 LYS A O 1
ATOM 805 N N . GLU A 1 109 ? -5.163 5.578 18.201 1.00 60.91 109 GLU A N 1
ATOM 806 C CA . GLU A 1 109 ? -5.290 4.208 18.709 1.00 60.91 109 GLU A CA 1
ATOM 807 C C . GLU A 1 109 ? -4.564 4.006 20.049 1.00 60.91 109 GLU A C 1
ATOM 809 O O . GLU A 1 109 ? -5.040 3.245 20.890 1.00 60.91 109 GLU A O 1
ATOM 814 N N . ALA A 1 110 ? -3.438 4.692 20.273 1.00 59.84 110 ALA A N 1
ATOM 815 C CA . ALA A 1 110 ? -2.672 4.632 21.519 1.00 59.84 110 ALA A CA 1
ATOM 816 C C . ALA A 1 110 ? -3.204 5.567 22.625 1.00 59.84 110 ALA A C 1
ATOM 818 O O . ALA A 1 110 ? -3.049 5.261 23.804 1.00 59.84 110 ALA A O 1
ATOM 819 N N . GLU A 1 111 ? -3.818 6.695 22.261 1.00 62.78 111 GLU A N 1
ATOM 820 C CA . GLU A 1 111 ? -4.472 7.654 23.166 1.00 62.78 111 GLU A CA 1
ATOM 821 C C . GLU A 1 111 ? -5.897 7.231 23.534 1.00 62.78 111 GLU A C 1
ATOM 823 O O . GLU A 1 111 ? -6.477 7.809 24.454 1.00 62.78 111 GLU A O 1
ATOM 828 N N . ALA A 1 112 ? -6.459 6.216 22.867 1.00 62.72 112 ALA A N 1
ATOM 829 C CA . ALA A 1 112 ? -7.700 5.593 23.301 1.00 62.72 112 ALA A CA 1
ATOM 830 C C . ALA A 1 112 ? -7.509 5.037 24.722 1.00 62.72 112 ALA A C 1
ATOM 832 O O . ALA A 1 112 ? -6.783 4.066 24.946 1.00 62.72 112 ALA A O 1
ATOM 833 N N . THR A 1 113 ? -8.152 5.682 25.694 1.00 67.75 113 THR A N 1
ATOM 834 C CA . THR A 1 113 ? -8.082 5.286 27.105 1.00 67.75 113 THR A CA 1
ATOM 835 C C . THR A 1 113 ? -8.599 3.858 27.308 1.00 67.75 113 THR A C 1
ATOM 837 O O . THR A 1 113 ? -9.431 3.365 26.545 1.00 67.75 113 THR A O 1
ATOM 840 N N . GLU A 1 114 ? -8.124 3.185 28.363 1.00 74.94 114 GLU A N 1
ATOM 841 C CA . GLU A 1 114 ? -8.570 1.838 28.772 1.00 74.94 114 GLU A CA 1
ATOM 842 C C . GLU A 1 114 ? -10.105 1.732 28.794 1.00 74.94 114 GLU A C 1
ATOM 844 O O . GLU A 1 114 ? -10.683 0.753 28.325 1.00 74.94 114 GLU A O 1
ATOM 849 N N . GLU A 1 115 ? -10.764 2.789 29.272 1.00 70.06 115 GLU A N 1
ATOM 850 C CA . GLU A 1 115 ? -12.216 2.903 29.348 1.00 70.06 115 GLU A CA 1
ATOM 851 C C . GLU A 1 115 ? -12.858 2.939 27.957 1.00 70.06 115 GLU A C 1
ATOM 853 O O . GLU A 1 115 ? -13.684 2.075 27.666 1.00 70.06 115 GLU A O 1
ATOM 858 N N . GLN A 1 116 ? -12.390 3.812 27.057 1.00 74.31 116 GLN A N 1
ATOM 859 C CA . GLN A 1 116 ? -12.848 3.876 25.661 1.00 74.31 116 GLN A CA 1
ATOM 860 C C . GLN A 1 116 ? -12.626 2.553 24.915 1.00 74.31 116 GLN A C 1
ATOM 862 O O . GLN A 1 116 ? -13.465 2.130 24.122 1.00 74.31 116 GLN A O 1
ATOM 867 N N . ARG A 1 117 ? -11.516 1.858 25.187 1.00 75.56 117 ARG A N 1
ATOM 868 C CA . ARG A 1 117 ? -11.215 0.546 24.599 1.00 75.56 117 ARG A CA 1
ATOM 869 C C . ARG A 1 117 ? -12.134 -0.547 25.146 1.00 75.56 117 ARG A C 1
ATOM 871 O O . ARG A 1 117 ? -12.584 -1.411 24.393 1.00 75.56 117 ARG A O 1
ATOM 878 N N . SER A 1 118 ? -12.427 -0.506 26.447 1.00 69.00 118 SER A N 1
ATOM 879 C CA . SER A 1 118 ? -13.362 -1.425 27.100 1.00 69.00 118 SER A CA 1
ATOM 880 C C . SER A 1 118 ? -14.797 -1.202 26.626 1.00 69.00 118 SER A C 1
ATOM 882 O O . SER A 1 118 ? -15.532 -2.165 26.423 1.00 69.00 118 SER A O 1
ATOM 884 N N . GLU A 1 119 ? -15.175 0.051 26.390 1.00 78.62 119 GLU A N 1
ATOM 885 C CA . GLU A 1 119 ? -16.491 0.446 25.913 1.00 78.62 119 GLU A CA 1
ATOM 886 C C . GLU A 1 119 ? -16.669 0.070 24.445 1.00 78.62 119 GLU A C 1
ATOM 888 O O . GLU A 1 119 ? -17.625 -0.624 24.122 1.00 78.62 119 GLU A O 1
ATOM 893 N N . ALA A 1 120 ? -15.699 0.376 23.576 1.00 75.00 120 ALA A N 1
ATOM 894 C CA . ALA A 1 120 ? -15.706 -0.084 22.187 1.00 75.00 120 ALA A CA 1
ATOM 895 C C . ALA A 1 120 ? -15.811 -1.616 22.093 1.00 75.00 120 ALA A C 1
ATOM 897 O O . ALA A 1 120 ? -16.558 -2.139 21.268 1.00 75.00 120 ALA A O 1
ATOM 898 N N . ARG A 1 121 ? -15.117 -2.346 22.978 1.00 78.44 121 ARG A N 1
ATOM 899 C CA . ARG A 1 121 ? -15.229 -3.806 23.073 1.00 78.44 121 ARG A CA 1
ATOM 900 C C . ARG A 1 121 ? -16.612 -4.258 23.549 1.00 78.44 121 ARG A C 1
ATOM 902 O O . ARG A 1 121 ? -17.154 -5.192 22.970 1.00 78.44 121 ARG A O 1
ATOM 909 N N . ARG A 1 122 ? -17.188 -3.618 24.573 1.00 79.94 122 ARG A N 1
ATOM 910 C CA . ARG A 1 122 ? -18.549 -3.921 25.050 1.00 79.94 122 ARG A CA 1
ATOM 911 C C . ARG A 1 122 ? -19.582 -3.672 23.962 1.00 79.94 122 ARG A C 1
ATOM 913 O O . ARG A 1 122 ? -20.397 -4.548 23.716 1.00 79.94 122 ARG A O 1
ATOM 920 N N . ILE A 1 123 ? -19.494 -2.532 23.282 1.00 79.38 123 ILE A N 1
ATOM 921 C CA . ILE A 1 123 ? -20.374 -2.168 22.171 1.00 79.38 123 ILE A CA 1
ATOM 922 C C . ILE A 1 123 ? -20.237 -3.187 21.040 1.00 79.38 123 ILE A C 1
ATOM 924 O O . ILE A 1 123 ? -21.247 -3.645 20.522 1.00 79.38 123 ILE A O 1
ATOM 928 N N . ALA A 1 124 ? -19.019 -3.602 20.683 1.00 76.38 124 ALA A N 1
ATOM 929 C CA . ALA A 1 124 ? -18.810 -4.627 19.661 1.00 76.38 124 ALA A CA 1
ATOM 930 C C . ALA A 1 124 ? -19.381 -6.000 20.074 1.00 76.38 124 ALA A C 1
ATOM 932 O O . ALA A 1 124 ? -20.032 -6.658 19.266 1.00 76.38 124 ALA A O 1
ATOM 933 N N . GLU A 1 125 ? -19.182 -6.424 21.328 1.00 77.88 125 GLU A N 1
ATOM 934 C CA . GLU A 1 125 ? -19.737 -7.675 21.871 1.00 77.88 125 GLU A CA 1
ATOM 935 C C . GLU A 1 125 ? -21.270 -7.639 21.984 1.00 77.88 125 GLU A C 1
ATOM 937 O O . GLU A 1 125 ? -21.934 -8.660 21.809 1.00 77.88 125 GLU A O 1
ATOM 942 N N . GLU A 1 126 ? -21.844 -6.483 22.307 1.00 79.44 126 GLU A N 1
ATOM 943 C CA . GLU A 1 126 ? -23.287 -6.270 22.380 1.00 79.44 126 GLU A CA 1
ATOM 944 C C . GLU A 1 126 ? -23.900 -6.225 20.984 1.00 79.44 126 GLU A C 1
ATOM 946 O O . GLU A 1 126 ? -24.896 -6.901 20.732 1.00 79.44 126 GLU A O 1
ATOM 951 N N . PHE A 1 127 ? -23.241 -5.537 20.048 1.00 75.88 127 PHE A N 1
ATOM 952 C CA . PHE A 1 127 ? -23.627 -5.528 18.648 1.00 75.88 127 PHE A CA 1
ATOM 953 C C . PHE A 1 127 ? -23.618 -6.942 18.078 1.00 75.88 127 PHE A C 1
ATOM 955 O O . PHE A 1 127 ? -24.592 -7.326 17.448 1.00 75.88 127 PHE A O 1
ATOM 962 N N . ASP A 1 128 ? -22.593 -7.760 18.343 1.00 75.19 128 ASP A N 1
ATOM 963 C CA . ASP A 1 128 ? -22.514 -9.133 17.829 1.00 75.19 128 ASP A CA 1
ATOM 964 C C . ASP A 1 128 ? -23.701 -10.011 18.269 1.00 75.19 128 ASP A C 1
ATOM 966 O O . ASP A 1 128 ? -24.215 -10.799 17.470 1.00 75.19 128 ASP A O 1
ATOM 970 N N . LYS A 1 129 ? -24.207 -9.792 19.490 1.00 81.44 129 LYS A N 1
ATOM 971 C CA . LYS A 1 129 ? -25.353 -10.513 20.069 1.00 81.44 129 LYS A CA 1
ATOM 972 C C . LYS A 1 129 ? -26.712 -10.089 19.505 1.00 81.44 129 LYS A C 1
ATOM 974 O O . LYS A 1 129 ? -27.695 -10.788 19.753 1.00 81.44 129 LYS A O 1
ATOM 979 N N . LEU A 1 130 ? -26.794 -8.982 18.765 1.00 75.00 130 LEU A N 1
ATOM 980 C CA . LEU A 1 130 ? -28.049 -8.533 18.167 1.00 75.00 130 LEU A CA 1
ATOM 981 C C . LEU A 1 130 ? -28.422 -9.399 16.950 1.00 75.00 130 LEU A C 1
ATOM 983 O O . LEU A 1 130 ? -27.558 -9.727 16.123 1.00 75.00 130 LEU A O 1
ATOM 987 N N . PRO A 1 131 ? -29.710 -9.749 16.786 1.00 71.44 131 PRO A N 1
ATOM 988 C CA . PRO A 1 131 ? -30.184 -10.363 15.557 1.00 71.44 131 PRO A CA 1
ATOM 989 C C . PRO A 1 131 ? -30.046 -9.367 14.386 1.00 71.44 131 PRO A C 1
ATOM 991 O O . PRO A 1 131 ? -29.984 -8.148 14.572 1.00 71.44 131 PRO A O 1
ATOM 994 N N . LEU A 1 132 ? -29.890 -9.894 13.167 1.00 61.44 132 LEU A N 1
ATOM 995 C CA . LEU A 1 132 ? -29.458 -9.129 11.986 1.00 61.44 132 LEU A CA 1
ATOM 996 C C . LEU A 1 132 ? -30.395 -7.952 11.645 1.00 61.44 132 LEU A C 1
ATOM 998 O O . LEU A 1 132 ? -29.937 -6.914 11.177 1.00 61.44 132 LEU A O 1
ATOM 1002 N N . ASP A 1 133 ? -31.686 -8.095 11.929 1.00 65.50 133 ASP A N 1
ATOM 1003 C CA . ASP A 1 133 ? -32.719 -7.064 11.807 1.00 65.50 133 ASP A CA 1
ATOM 1004 C C . ASP A 1 133 ? -32.494 -5.882 12.765 1.00 65.50 133 ASP A C 1
ATOM 1006 O O . ASP A 1 133 ? -32.626 -4.724 12.366 1.00 65.50 133 ASP A O 1
ATOM 1010 N N . GLN A 1 134 ? -32.069 -6.152 14.000 1.00 69.19 134 GLN A N 1
ATOM 1011 C CA . GLN A 1 134 ? -31.789 -5.120 15.004 1.00 69.19 134 GLN A CA 1
ATOM 1012 C C . GLN A 1 134 ? -30.438 -4.435 14.775 1.00 69.19 134 GLN A C 1
ATOM 1014 O O . GLN A 1 134 ? -30.321 -3.232 14.999 1.00 69.19 134 GLN A O 1
ATOM 1019 N N . LYS A 1 135 ? -29.438 -5.160 14.254 1.00 66.12 135 LYS A N 1
ATOM 1020 C CA . LYS A 1 135 ? -28.155 -4.577 13.813 1.00 66.12 135 LYS A CA 1
ATOM 1021 C C . LYS A 1 135 ? -28.373 -3.488 12.761 1.00 66.12 135 LYS A C 1
ATOM 1023 O O . LYS A 1 135 ? -27.794 -2.410 12.854 1.00 66.12 135 LYS A O 1
ATOM 1028 N N . LEU A 1 136 ? -29.232 -3.762 11.778 1.00 64.31 136 LEU A N 1
ATOM 1029 C CA . LEU A 1 136 ? -29.567 -2.820 10.707 1.00 64.31 136 LEU A CA 1
ATOM 1030 C C . LEU A 1 136 ? -30.335 -1.600 11.229 1.00 64.31 136 LEU A C 1
ATOM 1032 O O . LEU A 1 136 ? -30.037 -0.480 10.817 1.00 64.31 136 LEU A O 1
ATOM 1036 N N . ALA A 1 137 ? -31.277 -1.801 12.156 1.00 60.53 137 ALA A N 1
ATOM 1037 C CA . ALA A 1 137 ? -32.003 -0.708 12.800 1.00 60.53 137 ALA A CA 1
ATOM 1038 C C . ALA A 1 137 ? -31.068 0.197 13.624 1.00 60.53 137 ALA A C 1
ATOM 1040 O O . ALA A 1 137 ? -31.084 1.411 13.442 1.00 60.53 137 ALA A O 1
ATOM 1041 N N . ALA A 1 138 ? -30.184 -0.383 14.441 1.00 62.66 138 ALA A N 1
ATOM 1042 C CA . ALA A 1 138 ? -29.215 0.366 15.243 1.00 62.66 138 ALA A CA 1
ATOM 1043 C C . ALA A 1 138 ? -28.236 1.184 14.376 1.00 62.66 138 ALA A C 1
ATOM 1045 O O . ALA A 1 138 ? -27.922 2.332 14.689 1.00 62.66 138 ALA A O 1
ATOM 1046 N N . LEU A 1 139 ? -27.778 0.622 13.250 1.00 60.16 139 LEU A N 1
ATOM 1047 C CA . LEU A 1 139 ? -26.929 1.336 12.288 1.00 60.16 139 LEU A CA 1
ATOM 1048 C C . LEU A 1 139 ? -27.667 2.486 11.584 1.00 60.16 139 LEU A C 1
ATO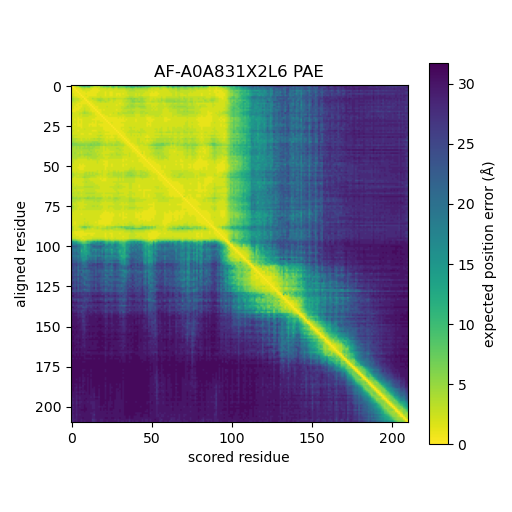M 1050 O O . LEU A 1 139 ? -27.059 3.522 11.316 1.00 60.16 139 LEU A O 1
ATOM 1054 N N . ALA A 1 140 ? -28.964 2.324 11.309 1.00 56.19 140 ALA A N 1
ATOM 1055 C CA . ALA A 1 140 ? -29.802 3.377 10.740 1.00 56.19 140 ALA A CA 1
ATOM 1056 C C . ALA A 1 140 ? -30.068 4.516 11.744 1.00 56.19 140 ALA A C 1
ATOM 1058 O O . ALA A 1 140 ? -30.029 5.686 11.364 1.00 56.19 140 ALA A O 1
ATOM 1059 N N . GLU A 1 141 ? -30.283 4.195 13.024 1.00 62.94 141 GLU A N 1
ATOM 1060 C CA . GLU A 1 141 ? -30.486 5.179 14.099 1.00 62.94 141 GLU A CA 1
ATOM 1061 C C . GLU A 1 141 ? -29.232 6.018 14.386 1.00 62.94 141 GLU A C 1
ATOM 1063 O O . GLU A 1 141 ? -29.341 7.208 14.678 1.00 62.94 141 GLU A O 1
ATOM 1068 N N . MET A 1 142 ? -28.036 5.438 14.231 1.00 57.09 142 MET A N 1
ATOM 1069 C CA . MET A 1 142 ? -26.763 6.157 14.381 1.00 57.09 142 MET A CA 1
ATOM 1070 C C . MET A 1 142 ? -26.440 7.112 13.218 1.00 57.09 142 MET A C 1
ATOM 1072 O O . MET A 1 142 ? -25.412 7.787 13.255 1.00 57.09 142 MET A O 1
ATOM 1076 N N . GLY A 1 143 ? -27.299 7.209 12.195 1.00 47.47 143 GLY A N 1
ATOM 1077 C CA . GLY A 1 143 ? -27.164 8.210 11.133 1.00 47.47 143 GLY A CA 1
ATOM 1078 C C . GLY A 1 143 ? -25.871 8.091 10.322 1.00 47.47 143 GLY A C 1
ATOM 1079 O O . GLY A 1 143 ? -25.404 9.079 9.752 1.00 47.47 143 GLY A O 1
ATOM 1080 N N . ILE A 1 144 ? -25.273 6.898 10.266 1.00 48.28 144 ILE A N 1
ATOM 1081 C C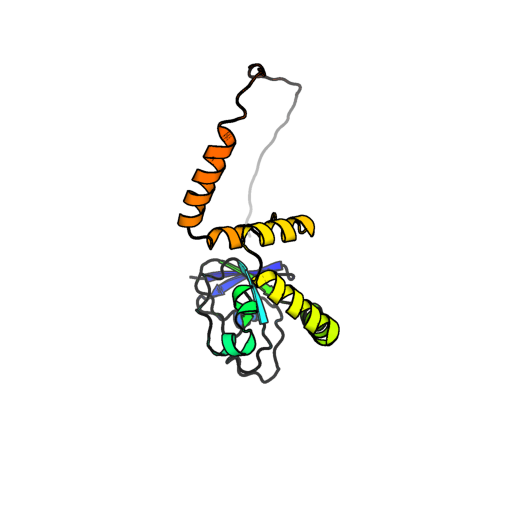A . ILE A 1 144 ? -24.167 6.624 9.350 1.00 48.28 144 ILE A CA 1
ATOM 1082 C C . ILE A 1 144 ? -24.759 6.706 7.940 1.00 48.28 144 ILE A C 1
ATOM 1084 O O . ILE A 1 144 ? -25.760 6.058 7.647 1.00 48.28 144 ILE A O 1
ATOM 1088 N N . ASN A 1 145 ? -24.178 7.513 7.050 1.00 44.12 145 ASN A N 1
ATOM 1089 C CA . ASN A 1 145 ? -24.562 7.524 5.637 1.00 44.12 145 ASN A CA 1
ATOM 1090 C C . ASN A 1 145 ? -24.134 6.194 4.997 1.00 44.12 145 ASN A C 1
ATOM 1092 O O . ASN A 1 145 ? -23.086 6.096 4.367 1.00 44.12 145 ASN A O 1
ATOM 1096 N N . VAL A 1 146 ? -24.953 5.155 5.164 1.00 46.38 146 VAL A N 1
ATOM 1097 C CA . VAL A 1 146 ? -24.622 3.769 4.803 1.00 46.38 146 VAL A CA 1
ATOM 1098 C C . VAL A 1 146 ? -24.654 3.490 3.289 1.00 46.38 146 VAL A C 1
ATOM 1100 O O . VAL A 1 146 ? -24.519 2.350 2.851 1.00 46.38 146 VAL A O 1
ATOM 1103 N N . ALA A 1 147 ? -24.823 4.524 2.460 1.00 46.59 147 ALA A N 1
ATOM 1104 C CA . ALA A 1 147 ? -24.926 4.397 1.008 1.00 46.59 147 ALA A CA 1
ATOM 1105 C C . ALA A 1 147 ? -23.631 3.891 0.340 1.00 46.59 147 ALA A C 1
ATOM 1107 O O . ALA A 1 147 ? -23.701 3.328 -0.749 1.00 46.59 147 ALA A O 1
ATOM 1108 N N . GLY A 1 148 ? -22.469 4.081 0.979 1.00 41.19 148 GLY A N 1
ATOM 1109 C CA . GLY A 1 148 ? -21.174 3.622 0.462 1.00 41.19 148 GLY A CA 1
ATOM 1110 C C . GLY A 1 148 ? -20.766 2.230 0.952 1.00 41.19 148 GLY A C 1
ATOM 1111 O O . GLY A 1 148 ? -20.376 1.387 0.149 1.00 41.19 148 GLY A O 1
ATOM 1112 N N . ASP A 1 149 ? -20.909 1.967 2.255 1.00 45.53 149 ASP A N 1
ATOM 1113 C CA . ASP A 1 149 ? -20.287 0.798 2.899 1.00 45.53 149 ASP A CA 1
ATOM 1114 C C . ASP A 1 149 ? -21.165 -0.471 2.921 1.00 45.53 149 ASP A C 1
ATOM 1116 O O . ASP A 1 149 ? -20.650 -1.578 3.091 1.00 45.53 149 ASP A O 1
ATOM 1120 N N . LEU A 1 150 ? -22.486 -0.374 2.698 1.00 46.78 150 LEU A N 1
ATOM 1121 C CA . LEU A 1 150 ? -23.375 -1.554 2.728 1.00 46.78 150 LEU A CA 1
ATOM 1122 C C . LEU A 1 150 ? -23.276 -2.453 1.492 1.00 46.78 150 LEU A C 1
ATOM 1124 O O . LEU A 1 150 ? -23.669 -3.619 1.558 1.00 46.78 150 LEU A O 1
ATOM 1128 N N . ILE A 1 151 ? -22.749 -1.951 0.373 1.00 43.09 151 ILE A N 1
ATOM 1129 C CA . ILE A 1 151 ? -22.692 -2.723 -0.876 1.00 43.09 151 ILE A CA 1
ATOM 1130 C C . ILE A 1 151 ? -21.768 -3.943 -0.712 1.00 43.09 151 ILE A C 1
ATOM 1132 O O . ILE A 1 151 ? -22.068 -5.006 -1.249 1.00 43.09 151 ILE A O 1
ATOM 1136 N N . GLY A 1 152 ? -20.711 -3.841 0.104 1.00 40.19 152 GLY A N 1
ATOM 1137 C CA . GLY A 1 152 ? -19.828 -4.971 0.413 1.00 40.19 152 GLY A CA 1
ATOM 1138 C C . GLY A 1 152 ? -20.469 -6.020 1.332 1.00 40.19 152 GLY A C 1
ATOM 1139 O O . GLY A 1 152 ? -20.300 -7.219 1.118 1.00 40.19 152 GLY A O 1
ATOM 1140 N N . ALA A 1 153 ? -21.258 -5.586 2.320 1.00 43.78 153 ALA A N 1
ATOM 1141 C CA . ALA A 1 153 ? -21.900 -6.479 3.288 1.00 43.78 153 ALA A CA 1
ATOM 1142 C C . ALA A 1 153 ? -23.108 -7.238 2.704 1.00 43.78 153 ALA A C 1
ATOM 1144 O O . ALA A 1 153 ? -23.364 -8.378 3.090 1.00 43.78 153 ALA A O 1
ATOM 1145 N N . LEU A 1 154 ? -23.813 -6.651 1.728 1.00 39.12 154 LEU A N 1
ATOM 1146 C CA . LE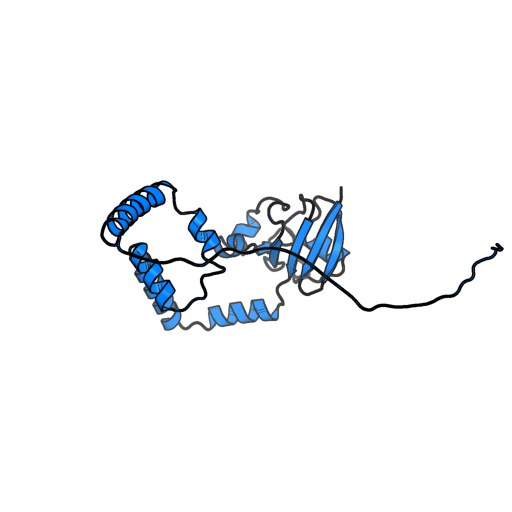U A 1 154 ? -24.930 -7.290 1.015 1.00 39.12 154 LEU A CA 1
ATOM 1147 C C . LEU A 1 154 ? -24.501 -8.490 0.151 1.00 39.12 154 LEU A C 1
ATOM 1149 O O . LEU A 1 154 ? -25.323 -9.364 -0.115 1.00 39.12 154 LEU A O 1
ATOM 1153 N N . ILE A 1 155 ? -23.227 -8.577 -0.246 1.00 43.78 155 ILE A N 1
ATOM 1154 C CA . ILE A 1 155 ? -22.703 -9.682 -1.072 1.00 43.78 155 ILE A CA 1
ATOM 1155 C C . ILE A 1 155 ? -22.468 -10.951 -0.236 1.00 43.78 155 ILE A C 1
ATOM 1157 O O . ILE A 1 155 ? -22.571 -12.063 -0.752 1.00 43.78 155 ILE A O 1
ATOM 1161 N N . ALA A 1 156 ? -22.194 -10.807 1.064 1.00 39.16 156 ALA A N 1
ATOM 1162 C CA . ALA A 1 156 ? -21.934 -11.934 1.961 1.00 39.16 156 ALA A CA 1
ATOM 1163 C C . ALA A 1 156 ? -23.211 -12.566 2.541 1.00 39.16 156 ALA A C 1
ATOM 1165 O O . ALA A 1 156 ? -23.131 -13.573 3.247 1.00 39.16 156 ALA A O 1
ATOM 1166 N N . VAL A 1 157 ? -24.390 -12.004 2.252 1.00 44.12 157 VAL A N 1
ATOM 1167 C CA . VAL A 1 157 ? -25.663 -12.581 2.686 1.00 44.12 157 VAL A CA 1
ATOM 1168 C C . VAL A 1 157 ? -25.997 -13.761 1.769 1.00 44.12 157 VAL A C 1
ATOM 1170 O O . VAL A 1 157 ? -26.217 -13.570 0.571 1.00 44.12 157 VAL A O 1
ATOM 1173 N N . PRO A 1 158 ? -26.046 -15.000 2.289 1.00 37.16 158 PRO A N 1
ATOM 1174 C CA . PRO A 1 158 ? -26.388 -16.150 1.469 1.00 37.16 158 PRO A CA 1
ATOM 1175 C C . PRO A 1 158 ? -27.800 -15.972 0.901 1.00 37.16 158 PRO A C 1
ATOM 1177 O O . PRO A 1 158 ? -28.749 -15.742 1.646 1.00 37.16 158 PRO A O 1
ATOM 1180 N N . LEU A 1 159 ? -27.943 -16.139 -0.419 1.00 46.53 159 LEU A N 1
ATOM 1181 C CA . LEU A 1 159 ? -29.188 -15.973 -1.190 1.00 46.53 159 LEU A CA 1
ATOM 1182 C C . LEU A 1 159 ? -30.420 -16.696 -0.597 1.00 46.53 159 LEU A C 1
ATOM 1184 O O . LEU A 1 159 ? -31.544 -16.281 -0.847 1.00 46.53 159 LEU A O 1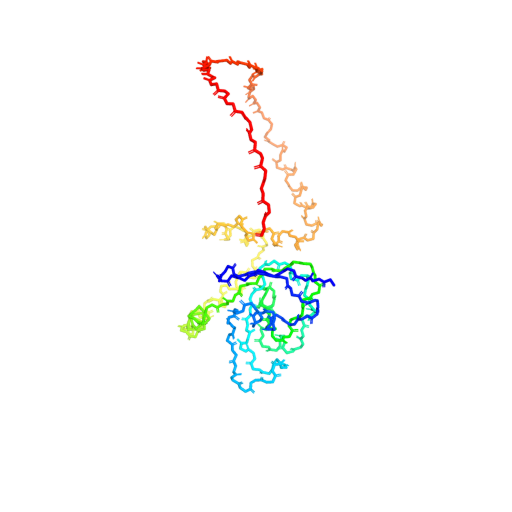
ATOM 1188 N N . LYS A 1 160 ? -30.230 -17.725 0.242 1.00 44.69 160 LYS A N 1
ATOM 1189 C CA . LYS A 1 160 ? -31.311 -18.390 0.997 1.00 44.69 160 LYS A CA 1
ATOM 1190 C C . LYS A 1 160 ? -32.031 -17.475 1.998 1.00 44.69 160 LYS A C 1
ATOM 1192 O O . LYS A 1 160 ? -33.211 -17.672 2.253 1.00 44.69 160 LYS A O 1
ATOM 1197 N N . VAL A 1 161 ? -31.348 -16.473 2.550 1.00 49.50 161 VAL A N 1
ATOM 1198 C CA . VAL A 1 161 ? -31.950 -15.490 3.470 1.00 49.50 161 VAL A CA 1
ATOM 1199 C C . VAL A 1 161 ? -32.828 -14.498 2.699 1.00 49.50 161 VAL A C 1
ATOM 1201 O O . VAL A 1 161 ? -33.820 -14.009 3.231 1.00 49.50 161 VAL A O 1
ATOM 1204 N N . ALA A 1 162 ? -32.533 -14.259 1.416 1.00 50.47 162 ALA A N 1
ATOM 1205 C CA . ALA A 1 162 ? -33.363 -13.415 0.562 1.00 50.47 162 ALA A CA 1
ATOM 1206 C C . ALA A 1 162 ? -34.731 -14.054 0.257 1.00 50.47 162 ALA A C 1
ATOM 1208 O O . ALA A 1 162 ? -35.721 -13.331 0.182 1.00 50.47 162 ALA A O 1
ATOM 1209 N N . GLU A 1 163 ? -34.820 -15.386 0.139 1.00 42.03 163 GLU A N 1
ATOM 1210 C CA . GLU A 1 163 ? -36.094 -16.087 -0.106 1.00 42.03 163 GLU A CA 1
ATOM 1211 C C . GLU A 1 163 ? -37.050 -16.014 1.101 1.00 42.03 163 GLU A C 1
ATOM 1213 O O . GLU A 1 163 ? -38.231 -15.721 0.921 1.00 42.03 163 GLU A O 1
ATOM 1218 N N . GLU A 1 164 ? -36.539 -16.179 2.326 1.00 47.84 164 GLU A N 1
ATOM 1219 C CA . GLU A 1 164 ? -37.318 -16.069 3.578 1.00 47.84 164 GLU A CA 1
ATOM 1220 C C . GLU A 1 164 ? -37.835 -14.635 3.830 1.00 47.84 164 GLU A C 1
ATOM 1222 O O . GLU A 1 164 ? -38.973 -14.416 4.274 1.00 47.84 164 GLU A O 1
ATOM 1227 N N . ILE A 1 165 ? -37.021 -13.630 3.486 1.00 52.16 165 ILE A N 1
ATOM 1228 C CA . ILE A 1 165 ? -37.407 -12.214 3.565 1.00 52.16 165 ILE A CA 1
ATOM 1229 C C . ILE A 1 165 ? -38.454 -11.883 2.487 1.00 52.16 165 ILE A C 1
ATOM 1231 O O . ILE A 1 165 ? -39.422 -11.171 2.766 1.00 52.16 165 ILE A O 1
ATOM 1235 N N . LEU A 1 166 ? -38.329 -12.448 1.280 1.00 48.75 166 LEU A N 1
ATOM 1236 C CA . LEU A 1 166 ? -39.289 -12.247 0.192 1.00 48.75 166 LEU A CA 1
ATOM 1237 C C . LEU A 1 166 ? -40.657 -12.884 0.502 1.00 48.75 166 LEU A C 1
ATOM 1239 O O . LEU A 1 166 ? -41.698 -12.289 0.210 1.00 48.75 166 LEU A O 1
ATOM 1243 N N . SER A 1 167 ? -40.695 -14.048 1.160 1.00 48.19 167 SER A N 1
ATOM 1244 C CA . SER A 1 167 ? -41.963 -14.637 1.612 1.00 48.19 167 SER A CA 1
ATOM 1245 C C . SER A 1 167 ? -42.633 -13.803 2.705 1.00 48.19 167 SER A C 1
ATOM 1247 O O . SER A 1 167 ? -43.854 -13.633 2.680 1.00 48.19 167 SER A O 1
ATOM 1249 N N . SER A 1 168 ? -41.846 -13.195 3.594 1.00 46.59 168 SER A N 1
ATOM 1250 C CA . SER A 1 168 ? -42.360 -12.337 4.667 1.00 46.59 168 SER A CA 1
ATOM 1251 C C . SER A 1 168 ? -42.905 -11.008 4.125 1.00 46.59 168 SER A C 1
ATOM 1253 O O . SER A 1 168 ? -43.997 -10.587 4.514 1.00 46.59 168 SER A O 1
ATOM 1255 N N . VAL A 1 169 ? -42.238 -10.398 3.136 1.00 49.41 169 VAL A N 1
ATOM 1256 C CA . VAL A 1 169 ? -42.695 -9.140 2.512 1.00 49.41 169 VAL A CA 1
ATOM 1257 C C . VAL A 1 169 ? -43.923 -9.335 1.611 1.00 49.41 169 VAL A C 1
ATOM 1259 O O . VAL A 1 169 ? -44.796 -8.468 1.549 1.00 49.41 169 VAL A O 1
ATOM 1262 N N . SER A 1 170 ? -44.068 -10.510 0.985 1.00 41.00 170 SER A N 1
ATOM 1263 C CA . SER A 1 170 ? -45.245 -10.834 0.164 1.00 41.00 170 SER A CA 1
ATOM 1264 C C . SER A 1 170 ? -46.539 -10.986 0.982 1.00 41.00 170 SER A C 1
ATOM 1266 O O . SER A 1 170 ? -47.633 -10.751 0.464 1.00 41.00 170 SER A O 1
ATOM 1268 N N . SER A 1 171 ? -46.427 -11.314 2.276 1.00 40.34 171 SER A N 1
ATOM 1269 C CA . SER A 1 171 ? -47.571 -11.388 3.195 1.00 40.34 171 SER A CA 1
ATOM 1270 C C . SER A 1 171 ? -48.001 -10.013 3.731 1.00 40.34 171 SER A C 1
ATOM 1272 O O . SER A 1 171 ? -49.181 -9.815 4.019 1.00 40.34 171 SER A O 1
ATOM 1274 N N . ALA A 1 172 ? -47.092 -9.031 3.747 1.00 42.47 172 ALA A N 1
ATOM 1275 C CA . ALA A 1 172 ? -47.385 -7.644 4.114 1.00 42.47 172 ALA A CA 1
ATOM 1276 C C . ALA A 1 172 ? -47.981 -6.815 2.955 1.00 42.47 172 ALA A C 1
ATOM 1278 O O . ALA A 1 172 ? -48.679 -5.833 3.195 1.00 42.47 172 ALA A O 1
ATOM 1279 N N . GLN A 1 173 ? -47.791 -7.221 1.692 1.00 33.38 173 GLN A N 1
ATOM 1280 C CA . GLN A 1 173 ? -48.397 -6.542 0.532 1.00 33.38 173 GLN A CA 1
ATOM 1281 C C . GLN A 1 173 ? -49.832 -6.991 0.201 1.00 33.38 173 GLN A C 1
ATOM 1283 O O . GLN A 1 173 ? -50.443 -6.442 -0.716 1.00 33.38 173 GLN A O 1
ATOM 1288 N N . LYS A 1 174 ? -50.420 -7.940 0.947 1.00 33.03 174 LYS A N 1
ATOM 1289 C CA . LYS A 1 174 ? -51.786 -8.435 0.686 1.00 33.03 174 LYS A CA 1
ATOM 1290 C C . LYS A 1 174 ? -52.900 -7.734 1.475 1.00 33.03 174 LYS A C 1
ATOM 1292 O O . LYS A 1 174 ? -54.062 -8.076 1.275 1.00 33.03 174 LYS A O 1
ATOM 1297 N N . SER A 1 175 ? -52.586 -6.738 2.311 1.00 34.03 175 SER A N 1
ATOM 1298 C CA . SER A 1 175 ? -53.591 -5.976 3.079 1.00 34.03 175 SER A CA 1
ATOM 1299 C C . SER A 1 175 ? -53.656 -4.473 2.781 1.00 34.03 175 SER A C 1
ATOM 1301 O O . SER A 1 175 ? -54.304 -3.745 3.524 1.00 34.03 175 SER A O 1
ATOM 1303 N N . ALA A 1 176 ? -53.047 -3.983 1.699 1.00 31.39 176 ALA A N 1
ATOM 1304 C CA . ALA A 1 176 ? -53.176 -2.575 1.309 1.00 31.39 176 ALA A CA 1
ATOM 1305 C C . ALA A 1 176 ? -53.275 -2.409 -0.213 1.00 31.39 176 ALA A C 1
ATOM 1307 O O . ALA A 1 176 ? -52.476 -1.728 -0.847 1.00 31.39 176 ALA A O 1
ATOM 1308 N N . GLY A 1 177 ? -54.273 -3.054 -0.814 1.00 30.44 177 GLY A N 1
ATOM 1309 C CA . GLY A 1 177 ? -54.787 -2.624 -2.107 1.00 30.44 177 GLY A CA 1
ATOM 1310 C C . GLY A 1 177 ? -55.994 -1.725 -1.890 1.00 30.44 177 GLY A C 1
ATOM 1311 O O . GLY A 1 177 ? -57.061 -2.267 -1.636 1.00 30.44 177 GLY A O 1
ATOM 1312 N N . GLN A 1 178 ? -55.848 -0.400 -2.020 1.00 29.91 178 GLN A N 1
ATOM 1313 C CA . GLN A 1 178 ? -56.928 0.453 -2.528 1.00 29.91 178 GLN A CA 1
ATOM 1314 C C . GLN A 1 178 ? -56.425 1.843 -2.984 1.00 29.91 178 GLN A C 1
ATOM 1316 O O . GLN A 1 178 ? -56.103 2.701 -2.176 1.00 29.91 178 GLN A O 1
ATOM 1321 N N . GLU A 1 179 ? -56.476 2.031 -4.309 1.00 27.69 179 GLU A N 1
ATOM 1322 C CA . GLU A 1 179 ? -56.854 3.259 -5.034 1.00 27.69 179 GLU A CA 1
ATOM 1323 C C . GLU A 1 179 ? -55.850 4.368 -5.414 1.00 27.69 179 GLU A C 1
ATOM 1325 O O . GLU A 1 179 ? -55.359 5.111 -4.579 1.00 27.69 179 GLU A O 1
ATOM 1330 N N . ARG A 1 180 ? -55.803 4.561 -6.754 1.00 29.80 180 ARG A N 1
ATOM 1331 C CA . ARG A 1 180 ? -55.905 5.830 -7.523 1.00 29.80 180 ARG A CA 1
ATOM 1332 C C . ARG A 1 180 ? -54.718 6.811 -7.385 1.00 29.80 180 ARG A C 1
ATOM 1334 O O . ARG A 1 180 ? -54.238 7.077 -6.305 1.00 29.80 180 ARG A O 1
ATOM 1341 N N . SER A 1 181 ? -54.179 7.442 -8.428 1.00 27.67 181 SER A N 1
ATOM 1342 C CA . SER A 1 181 ? -54.673 7.745 -9.774 1.00 27.67 181 SER A CA 1
ATOM 1343 C C . SER A 1 181 ? -53.538 8.307 -10.649 1.00 27.67 181 SER A C 1
ATOM 1345 O O . SER A 1 181 ? -52.719 9.082 -10.171 1.00 27.67 181 SER A O 1
ATOM 1347 N N . SER A 1 182 ? -53.563 7.943 -11.934 1.00 30.23 182 SER A N 1
ATOM 1348 C CA . SER A 1 182 ? -53.228 8.741 -13.133 1.00 30.23 182 SER A CA 1
ATOM 1349 C C . SER A 1 182 ? -52.206 9.894 -13.050 1.00 30.23 182 SER A C 1
ATOM 1351 O O . SER A 1 182 ? -52.507 10.963 -12.521 1.00 30.23 182 SER A O 1
ATOM 1353 N N . GLY A 1 183 ? -51.101 9.751 -13.790 1.00 26.31 183 GLY A N 1
ATOM 1354 C CA . GLY A 1 183 ? -50.375 10.862 -14.422 1.00 26.31 183 GLY A CA 1
ATOM 1355 C C . GLY A 1 183 ? -50.423 10.713 -15.956 1.00 26.31 183 GLY A C 1
ATOM 1356 O O . GLY A 1 183 ? -50.327 9.579 -16.432 1.00 26.31 183 GLY A O 1
ATOM 1357 N N . PRO A 1 184 ? -50.641 11.788 -16.739 1.00 30.72 184 PRO A N 1
ATOM 1358 C CA . PRO A 1 184 ? -50.933 11.694 -18.168 1.00 30.72 184 PRO A CA 1
ATOM 1359 C C . PRO A 1 184 ? -49.676 11.574 -19.045 1.00 30.72 184 PRO A C 1
ATOM 1361 O O . PRO A 1 184 ? -48.577 11.982 -18.678 1.00 30.72 184 PRO A O 1
ATOM 1364 N N . ALA A 1 185 ? -49.890 11.041 -20.248 1.00 32.28 185 ALA A N 1
ATOM 1365 C CA . ALA A 1 185 ? -48.959 11.001 -21.370 1.00 32.28 185 ALA A CA 1
ATOM 1366 C C . ALA A 1 185 ? -48.869 12.349 -22.116 1.00 32.28 185 ALA A C 1
ATOM 1368 O O . ALA A 1 185 ? -49.885 13.030 -22.216 1.00 32.28 185 ALA A O 1
ATOM 1369 N N . ALA A 1 186 ? -47.704 12.664 -22.710 1.00 30.03 186 ALA A N 1
ATOM 1370 C CA . ALA A 1 186 ? -47.493 13.385 -23.994 1.00 30.03 186 ALA A CA 1
ATOM 1371 C C . ALA A 1 186 ? -46.022 13.870 -24.087 1.00 30.03 186 ALA A C 1
ATOM 1373 O O . ALA A 1 186 ? -45.560 14.578 -23.205 1.00 30.03 186 ALA A O 1
ATOM 1374 N N . LYS A 1 187 ? -45.195 13.328 -24.994 1.00 30.47 187 LYS A N 1
ATOM 1375 C CA . LYS A 1 187 ? -44.928 13.735 -26.400 1.00 30.47 187 LYS A CA 1
ATOM 1376 C C . LYS A 1 187 ? -43.872 14.846 -26.582 1.00 30.47 187 LYS A C 1
ATOM 1378 O O . LYS A 1 187 ? -44.117 16.009 -26.310 1.00 30.47 187 LYS A O 1
ATOM 1383 N N . GLU A 1 188 ? -42.730 14.407 -27.112 1.00 26.53 188 GLU A N 1
ATOM 1384 C CA . GLU A 1 188 ? -42.043 14.859 -28.336 1.00 26.53 188 GLU A CA 1
ATOM 1385 C C . GLU A 1 188 ? -41.955 16.344 -28.770 1.00 26.53 188 GLU A C 1
ATOM 1387 O O . GLU A 1 188 ? -42.948 17.012 -29.029 1.00 26.53 188 GLU A O 1
ATOM 1392 N N . HIS A 1 189 ? -40.698 16.674 -29.106 1.00 30.75 189 HIS A N 1
ATOM 1393 C CA . HIS A 1 189 ? -40.175 17.391 -30.282 1.00 30.75 189 HIS A CA 1
ATOM 1394 C C . HIS A 1 189 ? -40.161 18.927 -30.388 1.00 30.75 189 HIS A C 1
ATOM 1396 O O . HIS A 1 189 ? -41.183 19.597 -30.430 1.00 30.75 189 HIS A O 1
ATOM 1402 N N . SER A 1 190 ? -38.945 19.369 -30.756 1.00 28.78 190 SER A N 1
ATOM 1403 C CA . SER A 1 190 ? -38.602 20.476 -31.664 1.00 28.78 190 SER A CA 1
ATOM 1404 C C . SER A 1 190 ? -38.844 21.905 -31.181 1.00 28.78 190 SER A C 1
ATOM 1406 O O . SER A 1 190 ? -39.829 22.201 -30.535 1.00 28.78 190 SER A O 1
ATOM 1408 N N . LYS A 1 191 ? -38.092 22.922 -31.595 1.00 30.84 191 LYS A N 1
ATOM 1409 C CA . LYS A 1 191 ? -36.796 23.143 -32.268 1.00 30.84 191 LYS A CA 1
ATOM 1410 C C . LYS A 1 191 ? -36.783 24.669 -32.482 1.00 30.84 191 LYS A C 1
ATOM 1412 O O . LYS A 1 191 ? -37.845 25.280 -32.535 1.00 30.84 191 LYS A O 1
ATOM 1417 N N . GLN A 1 192 ? -35.602 25.199 -32.792 1.00 34.16 192 GLN A N 1
ATOM 1418 C CA . GLN A 1 192 ? -35.349 26.470 -33.492 1.00 34.16 192 GLN A CA 1
ATOM 1419 C C . GLN A 1 192 ? -35.235 27.723 -32.614 1.00 34.16 192 GLN A C 1
ATOM 1421 O O . GLN A 1 192 ? -35.992 27.899 -31.676 1.00 34.16 192 GLN A O 1
ATOM 1426 N N . LYS A 1 193 ? -34.372 28.697 -32.912 1.00 29.59 193 LYS A N 1
ATOM 1427 C CA . LYS A 1 193 ? -33.259 28.886 -33.875 1.00 29.59 193 LYS A CA 1
ATOM 1428 C C . LYS A 1 193 ? -32.925 30.377 -33.756 1.00 29.59 193 LYS A C 1
ATOM 1430 O O . LYS A 1 193 ? -33.867 31.159 -33.753 1.00 29.59 193 LYS A O 1
ATOM 1435 N N . ALA A 1 194 ? -31.651 30.763 -33.765 1.00 28.80 194 ALA A N 1
ATOM 1436 C CA . ALA A 1 194 ? -31.195 31.993 -34.431 1.00 28.80 194 ALA A CA 1
ATOM 1437 C C . ALA A 1 194 ? -29.660 32.103 -34.383 1.00 28.80 194 ALA A C 1
ATOM 1439 O O . ALA A 1 194 ? -29.085 32.774 -33.538 1.00 28.80 194 ALA A O 1
ATOM 1440 N N . GLU A 1 195 ? -29.013 31.430 -35.329 1.00 33.62 195 GLU A N 1
ATOM 1441 C CA . GLU A 1 195 ? -27.888 32.000 -36.090 1.00 33.62 195 GLU A CA 1
ATOM 1442 C C . GLU A 1 195 ? -28.438 33.138 -36.994 1.00 33.62 195 GLU A C 1
ATOM 1444 O O . GLU A 1 195 ? -29.651 33.097 -37.259 1.00 33.62 195 GLU A O 1
ATOM 1449 N N . PRO A 1 196 ? -27.640 34.094 -37.544 1.00 41.09 196 PRO A N 1
ATOM 1450 C CA . PRO A 1 196 ? -26.624 33.703 -38.540 1.00 41.09 196 PRO A CA 1
ATOM 1451 C C . PRO A 1 196 ? -25.407 34.639 -38.813 1.00 41.09 196 PRO A C 1
ATOM 1453 O O . PRO A 1 196 ? -25.491 35.853 -38.676 1.00 41.09 196 PRO A O 1
ATOM 1456 N N . SER A 1 197 ? -24.369 34.025 -39.420 1.00 33.41 197 SER A N 1
ATOM 1457 C CA . SER A 1 197 ? -23.578 34.520 -40.585 1.00 33.41 197 SER A CA 1
ATOM 1458 C C . SER A 1 197 ? -22.527 35.637 -40.376 1.00 33.41 197 SER A C 1
ATOM 1460 O O . SER A 1 197 ? -22.752 36.558 -39.611 1.00 33.41 197 SER A O 1
ATOM 1462 N N . GLN A 1 198 ? -21.370 35.696 -41.057 1.00 36.03 198 GLN A N 1
ATOM 1463 C CA . GLN A 1 198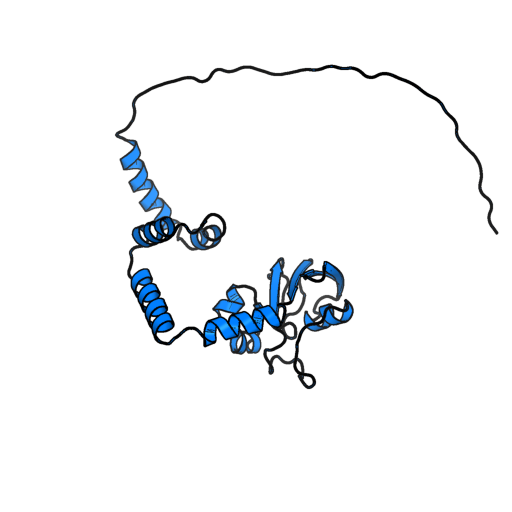 ? -20.803 34.957 -42.202 1.00 36.03 198 GLN A CA 1
ATOM 1464 C C . GLN A 1 198 ? -19.311 35.344 -42.389 1.00 36.03 198 GLN A C 1
ATOM 1466 O O . GLN A 1 198 ? -18.977 36.495 -42.143 1.00 36.03 198 GLN A O 1
ATOM 1471 N N . GLN A 1 199 ? -18.498 34.378 -42.865 1.00 35.91 199 GLN A N 1
ATOM 1472 C CA . GLN A 1 199 ? -17.406 34.436 -43.881 1.00 35.91 199 GLN A CA 1
ATOM 1473 C C . GLN A 1 199 ? -16.297 35.517 -43.764 1.00 35.91 199 GLN A C 1
ATOM 1475 O O . GLN A 1 199 ? -16.558 36.673 -43.488 1.00 35.91 199 GLN A O 1
ATOM 1480 N N . SER A 1 200 ? -15.012 35.226 -43.998 1.00 31.28 200 SER A N 1
ATOM 1481 C CA . SER A 1 200 ? -14.463 34.655 -45.239 1.00 31.28 200 SER A CA 1
ATOM 1482 C C . SER A 1 200 ? -13.009 34.151 -45.095 1.00 31.28 200 SER A C 1
ATOM 1484 O O . SER A 1 200 ? -12.228 34.730 -44.348 1.00 31.28 200 SER A O 1
ATOM 1486 N N . GLU A 1 201 ? -12.716 33.079 -45.842 1.00 35.34 201 GLU A N 1
ATOM 1487 C CA . GLU A 1 201 ? -11.511 32.672 -46.617 1.00 35.34 201 GLU A CA 1
ATOM 1488 C C . GLU A 1 201 ? -10.166 33.414 -46.372 1.00 35.34 201 GLU A C 1
ATOM 1490 O O . GLU A 1 201 ? -10.143 34.621 -46.197 1.00 35.34 201 GLU A O 1
ATOM 1495 N N . SER A 1 202 ? -8.977 32.789 -46.377 1.00 33.25 202 SER A N 1
ATOM 1496 C CA . SER A 1 202 ? -8.384 31.994 -47.471 1.00 33.25 202 SER A CA 1
ATOM 1497 C C . SER A 1 202 ? -7.081 31.256 -47.056 1.00 33.25 202 SER A C 1
ATOM 1499 O O . SER A 1 202 ? -6.298 31.751 -46.250 1.00 33.25 202 SER A O 1
ATOM 1501 N N . LYS A 1 203 ? -6.838 30.085 -47.666 1.00 34.00 203 LYS A N 1
ATOM 1502 C CA . LYS A 1 203 ? -5.611 29.229 -47.685 1.00 34.00 203 LYS A CA 1
ATOM 1503 C C . LYS A 1 203 ? -4.591 29.758 -48.747 1.00 34.00 203 LYS A C 1
ATOM 1505 O O . LYS A 1 203 ? -4.988 30.691 -49.442 1.00 34.00 203 LYS A O 1
ATOM 1510 N N . PRO A 1 204 ? -3.479 29.074 -49.140 1.00 58.53 204 PRO A N 1
ATOM 1511 C CA . PRO A 1 204 ? -2.370 28.317 -48.492 1.00 58.53 204 PRO A CA 1
ATOM 1512 C C . PRO A 1 204 ? -0.973 28.958 -48.787 1.00 58.53 204 PRO A C 1
ATOM 1514 O O . PRO A 1 204 ? -0.916 29.965 -49.471 1.00 58.53 204 PRO A O 1
ATOM 1517 N N . GLU A 1 205 ? 0.148 28.354 -48.342 1.00 36.97 205 GLU A N 1
ATOM 1518 C CA . GLU A 1 205 ? 1.264 27.854 -49.202 1.00 36.97 205 GLU A CA 1
ATOM 1519 C C . GLU A 1 205 ? 2.571 27.556 -48.422 1.00 36.97 205 GLU A C 1
ATOM 1521 O O . GLU A 1 205 ? 3.098 28.410 -47.722 1.00 36.97 205 GLU A O 1
ATOM 1526 N N . GLY A 1 206 ? 3.117 26.344 -48.623 1.00 37.28 206 GLY A N 1
ATOM 1527 C CA . GLY A 1 206 ? 4.519 26.164 -49.050 1.00 37.28 206 GLY A CA 1
ATOM 1528 C C . GLY A 1 206 ? 5.655 25.983 -48.016 1.00 37.28 206 GLY A C 1
ATOM 1529 O O . GLY A 1 206 ? 5.818 26.837 -47.158 1.00 37.28 206 GLY A O 1
ATOM 1530 N N . PRO A 1 207 ? 6.503 24.930 -48.126 1.00 62.81 207 PRO A N 1
ATOM 1531 C CA . PRO A 1 207 ? 7.558 24.574 -47.163 1.00 62.81 207 PRO A CA 1
ATOM 1532 C C . PRO A 1 207 ? 8.964 25.056 -47.581 1.00 62.81 207 PRO A C 1
ATOM 1534 O O . PRO A 1 207 ? 9.204 25.312 -48.760 1.00 62.81 207 PRO A O 1
ATOM 1537 N N . THR A 1 208 ? 9.952 25.053 -46.673 1.00 46.25 208 THR A N 1
ATOM 1538 C CA . THR A 1 208 ? 11.371 24.893 -47.065 1.00 46.25 208 THR A CA 1
ATOM 1539 C C . THR A 1 208 ? 12.221 24.293 -45.941 1.00 46.25 208 THR A C 1
ATOM 1541 O O . THR A 1 208 ? 12.156 24.722 -44.793 1.00 46.25 208 THR A O 1
ATOM 1544 N N . GLN A 1 209 ? 12.996 23.271 -46.308 1.00 48.81 209 GLN A N 1
ATOM 1545 C CA . GLN A 1 209 ? 14.074 22.642 -45.541 1.00 48.81 209 GLN A CA 1
ATOM 1546 C C . GLN A 1 209 ? 15.342 23.510 -45.564 1.00 48.81 209 GLN A C 1
ATOM 1548 O O . GLN A 1 209 ? 15.608 24.152 -46.581 1.00 48.81 209 GLN A O 1
ATOM 1553 N N . SER A 1 210 ? 16.169 23.424 -44.519 1.00 51.31 210 SER A N 1
ATOM 1554 C CA . SER A 1 210 ? 17.630 23.187 -44.569 1.00 51.31 210 SER A CA 1
ATOM 1555 C C . SER A 1 210 ? 18.156 22.973 -43.155 1.00 51.31 210 SER A C 1
ATOM 1557 O O . SER A 1 210 ? 17.723 23.733 -42.262 1.00 51.31 210 SER A O 1
#

Radius of gyration: 28.54 Å; Cα contacts (8 Å, |Δi|>4): 207; chains: 1; bounding box: 76×53×78 Å

Sequence (210 aa):
MDVNIKWEPSGKSGAVARDCRLLGAASSLGVEIHYKRDCPQNGECGLCQVMVLEGGDGLSPITESERQHLGEAQLAAGMRLACQARLQGAEVTVRVPVLQEAEQQARKEAEATEEQRSEARRIAEEFDKLPLDQKLAALAEMGINVAGDLIGALIAVPLKVAEEILSSVSSAQKSAGQERSSGPAAKEHSKQKAEPSQQSESKPEGPTQS

pLDDT: mean 70.73, std 24.91, range [26.31, 97.81]

Foldseek 3Di:
DWAWEAEPPVRFIDTHDFQDFLCRVCVVRVHDFDDDPPDPLPLVGLRRKKAWPDDLVQKDDADPSQCVNQNDVNVVRRIHRSSPITGRDRYTYMYHDDPVNVVVVVCVVVVCDPVNVVVVVVVVVVLVPDDPVVNVVVVVVVVDPCPPPCVVVVVPPPCVVVVVVVVVVVVVVPPDDDDDDDDDDDDDDDDDDDDDDDDDDDDDDDDDDD

Nearest PDB structures (foldseek):
  1frr-assembly2_B  TM=7.442E-01  e=4.978E-05  Equisetum arvense
  4n59-assembly3_A  TM=7.835E-01  e=8.426E-04  Pectobacterium brasiliense PBR1692
  4n58-assembly1_A  TM=7.084E-01  e=6.110E-04  Pectobacterium brasiliense PBR1692
  4n59-assembly3_B  TM=5.928E-01  e=3.012E-04  Pectobacterium brasiliense PBR1692
  8j9j-assembly1_1A  TM=6.811E-01  e=9.094E-03  Euglena gracilis

Mean predicted 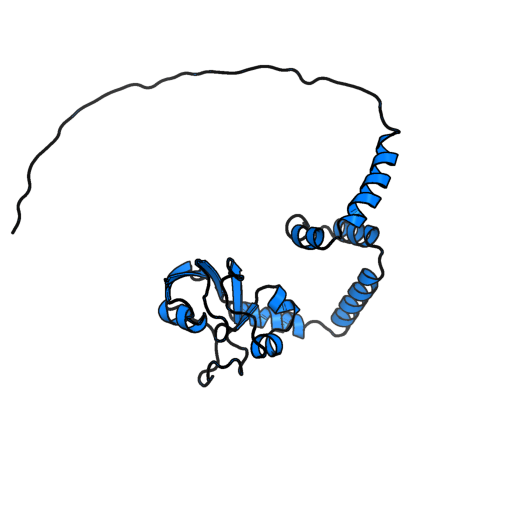aligned error: 18.92 Å

=== Feature glossary ===
The record interleaves many kinds of information about one protein. Here is each kind framed as the question it answers.

Q: What known structures does this most resemble?
A: Structural nearest neighbors (via Foldseek easy-search vs the PDB). Reported per hit: target PDB id, E-value, and alignment TM-score. A TM-score above ~0.5 is the conventional threshold for 'same fold'.

Q: Where is each backbone atom in 3D?
A: The mmCIF table is the protein's shape written out atom by atom. For each backbone N, Cα, C, and carbonyl O, it records an (x, y, z) coordinate triple in Å plus the residue type, chain letter, and residue number.

Q: What are the backbone torsion angles?
A: The φ/ψ torsion pair specifies the backbone conformation at each residue. φ rotates about the N–Cα bond, ψ about the Cα–C bond. Steric clashes forbid most of the (φ, ψ) plane — the allowed regions (α-helix basin, β-sheet basin, left-handed helix) are the Ramachandran-allowed regions.

Q: Which residues are buried vs exposed?
A: Solvent-accessible surface area (SASA) is the area in Å² traced out by the centre of a 1.4 Å probe sphere (a water molecule) rolled over the protein's van der Waals surface (Shrake–Rupley / Lee–Richards construction). Buried residues have near-zero SASA; fully exposed residues can exceed 200 Å². The total SASA scales roughly with the number of surface residues.

Q: How confident is the AlphaFold model at each residue?
A: pLDDT is the predicted lDDT-Cα score: AlphaFold's confidence that the local environment of each residue (all inter-atomic distances within 15 Å) is correctly placed. It is a per-residue number between 0 and 100, with higher meaning more reliable.

Q: What does the local fold look like, residue by residue?
A: 3Di is Foldseek's structural alphabet. Each residue is assigned one of twenty discrete states based on how its Cα sits relative to its spatial (not sequential) neighbors. Aligning 3Di strings finds structural homologs roughly as well as full 3D superposition, but orders of magnitude faster.

Q: How big and how compact is the whole molecule?
A: Radius of gyration (Rg) is the root-mean-square distance of Cα atoms from their centroid — a single number for overall size and compactness. A globular domain of N residues has Rg ≈ 2.2·N^0.38 Å; an extended or disordered chain has a much larger Rg. The Cα contact count is the number of residue pairs whose Cα atoms are within 8 Å and ar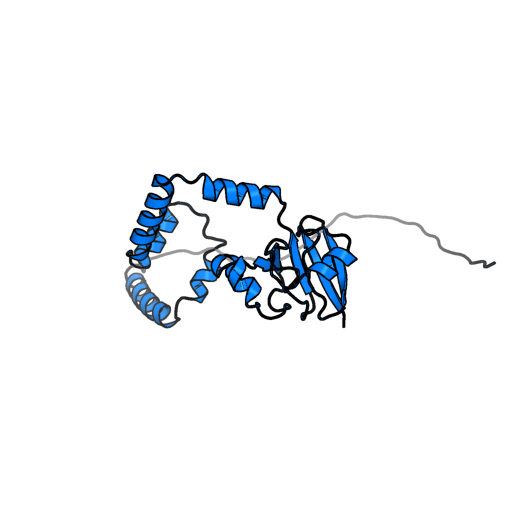e more than four positions apart in sequence — a standard proxy for tertiary packing density. The bounding box is the smallest axis-aligned box enclosing all Cα atoms.

Q: Which residues are in helices, strands, or loops?
A: DSSP 8-state secondary structure assigns each residue one of H (α-helix), G (3₁₀-helix), I (π-helix), E (extended β-strand), B (isolated β-bridge), T (hydrogen-bonded turn), S (bend), or '-' (coil). The assignment is computed from backbone hydrogen-bond geometry via the Kabsch–Sander algorithm.

Q: How mobile is each atom in the crystal?
A: Crystallographic B-factors measure how much each atom's electron density is smeared out, in Å². They rise in mobile loops and surface residues and fall in the buried interior. In AlphaFold models this column is repurposed to hold pLDDT instead.

Q: What if only a Cα trace is available?
A: P-SEA three-state annotation labels each residue as helix, strand, or coil based purely on the geometry of the Cα trace. It serves as a fallback when the full backbone (and thus DSSP) is unavailable.

Q: What family and function is it annotated with?
A: Database cross-references. InterPro integrates a dozen domain/family signature databases into unified entries with residue-range hits. GO terms attach function/process/location labels with evidence codes. CATH codes position the fold in a four-level structural taxonomy. Organism is the NCBI-taxonomy species name.

Q: Are the domains correctly placed relative to each other?
A: Predicted Aligned Error (PAE) is an AlphaFold confidence matrix: entry (i, j) is the expected error in the position of residue j, in ångströms, when the prediction is superimposed on the true structure at residue i. Low PAE within a block of residues means that block is internally rigid and well-predicted; high PAE between two blocks means their relative placement is uncertain even if each block individually is confident.

Q: What do the diagnostic plots show?
A: Three diagnostic plots accompany the record. The Cα contact map visualizes the tertiary structure as a 2D adjacency matrix (8 Å cutoff, sequence-local contacts suppressed). The Ramachandran plot shows the distribution of backbone (φ, ψ) torsions, with points in the α and β basins reflecting secondary structure content. The PAE plot shows AlphaFold's inter-residue confidence as a color matrix.

Q: What is the amino-acid chain?
A: Primary structure: the covalent order of the twenty standard amino acids along the backbone. Two proteins with the same sequence will (almost always) fold to the same structure; two with 30% identity often share a fold but not the details.

Q: What do the rendered images show?
A: The six renders are orthographic views along the three Cartesian axes in both directions. Representation (cartoon, sticks, or surface) and color scheme (sequence-rainbow or by-chain) vary across proteins so the training set covers all the common visualization conventions.